Protein AF-A0AAU9K9P6-F1 (afdb_monomer)

Structure (mmCIF, N/CA/C/O backbone):
data_AF-A0AAU9K9P6-F1
#
_entry.id   AF-A0AAU9K9P6-F1
#
loop_
_atom_site.group_PDB
_atom_site.id
_atom_site.type_symbol
_atom_site.label_atom_id
_atom_site.label_alt_id
_atom_site.label_comp_id
_atom_site.label_asym_id
_atom_site.label_entity_id
_atom_site.label_seq_id
_atom_site.pdbx_PDB_ins_code
_atom_site.Cartn_x
_atom_site.Cartn_y
_atom_site.Cartn_z
_atom_site.occupancy
_atom_site.B_iso_or_equiv
_atom_site.auth_seq_id
_atom_site.auth_comp_id
_atom_site.auth_asym_id
_atom_site.auth_atom_id
_atom_site.pdbx_PDB_model_num
ATOM 1 N N . MET A 1 1 ? -58.061 56.851 39.504 1.00 37.66 1 MET A N 1
ATOM 2 C CA . MET A 1 1 ? -59.405 56.798 38.894 1.00 37.66 1 MET A CA 1
ATOM 3 C C . MET A 1 1 ? -59.546 55.425 38.266 1.00 37.66 1 MET A C 1
ATOM 5 O O . MET A 1 1 ? -58.925 55.173 37.246 1.00 37.66 1 MET A O 1
ATOM 9 N N . GLU A 1 2 ? -59.921 54.445 39.088 1.00 35.06 2 GLU A N 1
ATOM 10 C CA . GLU A 1 2 ? -61.315 53.988 39.314 1.00 35.06 2 GLU A CA 1
ATOM 11 C C . GLU A 1 2 ? -61.764 53.077 38.164 1.00 35.06 2 GLU A C 1
ATOM 13 O O . GLU A 1 2 ? -61.954 53.522 37.042 1.00 35.06 2 GLU A O 1
ATOM 18 N N . GLU A 1 3 ? -61.610 51.763 38.335 1.00 36.09 3 GLU A N 1
ATOM 19 C CA . GLU A 1 3 ? -62.568 50.818 38.953 1.00 36.09 3 GLU A CA 1
ATOM 20 C C . GLU A 1 3 ? -63.733 50.427 38.027 1.00 36.09 3 GLU A C 1
ATOM 22 O O . GLU A 1 3 ? -64.605 51.235 37.733 1.00 36.09 3 GLU A O 1
ATOM 27 N N . ARG A 1 4 ? -63.783 49.130 37.685 1.00 39.25 4 ARG A N 1
ATOM 28 C CA . ARG A 1 4 ? -64.966 48.236 37.690 1.00 39.25 4 ARG A CA 1
ATOM 29 C C . ARG A 1 4 ? -64.431 46.796 37.567 1.00 39.25 4 ARG A C 1
ATOM 31 O O . ARG A 1 4 ? -63.863 46.460 36.539 1.00 39.25 4 ARG A O 1
ATOM 38 N N . LYS A 1 5 ? -64.252 46.019 38.644 1.00 40.12 5 LYS A N 1
ATOM 39 C CA . LYS A 1 5 ? -65.187 45.290 39.540 1.00 40.12 5 LYS A CA 1
ATOM 40 C C . LYS A 1 5 ? -65.962 44.117 38.912 1.00 40.12 5 LYS A C 1
ATOM 42 O O . LYS A 1 5 ? -66.931 44.336 38.199 1.00 40.12 5 LYS A O 1
ATOM 47 N N . GLY A 1 6 ? -65.598 42.919 39.400 1.00 35.91 6 GLY A N 1
ATOM 48 C CA . GLY A 1 6 ? -66.475 41.793 39.784 1.00 35.91 6 GLY A CA 1
ATOM 49 C C . GLY A 1 6 ? -66.832 40.795 38.675 1.00 35.91 6 GLY A C 1
ATOM 50 O O . GLY A 1 6 ? -67.005 41.194 37.540 1.00 35.91 6 GLY A O 1
ATOM 51 N N . SER A 1 7 ? -67.036 39.493 38.906 1.00 33.91 7 SER A N 1
ATOM 52 C CA . SER A 1 7 ? -67.073 38.641 40.109 1.00 33.91 7 SER A CA 1
ATOM 53 C C . SER A 1 7 ? -67.396 37.198 39.650 1.00 33.91 7 SER A C 1
ATOM 55 O O . SER A 1 7 ? -68.110 37.044 38.664 1.00 33.91 7 SER A O 1
ATOM 57 N N . GLY A 1 8 ? -66.969 36.162 40.393 1.00 34.03 8 GLY A N 1
ATOM 58 C CA . GLY A 1 8 ? -67.614 34.829 40.393 1.00 34.03 8 GLY A CA 1
ATOM 59 C C . GLY A 1 8 ? -66.693 33.635 40.084 1.00 34.03 8 GLY A C 1
ATOM 60 O O . GLY A 1 8 ? -66.492 33.296 38.931 1.00 34.03 8 GLY A O 1
ATOM 61 N N . LYS A 1 9 ? -65.987 33.074 41.077 1.00 34.72 9 LYS A N 1
ATOM 62 C CA . LYS A 1 9 ? -66.318 31.856 41.866 1.00 34.72 9 LYS A CA 1
ATOM 63 C C . LYS A 1 9 ? -66.061 30.483 41.190 1.00 34.72 9 LYS A C 1
ATOM 65 O O . LYS A 1 9 ? -66.871 29.996 40.421 1.00 34.72 9 LYS A O 1
ATOM 70 N N . ALA A 1 10 ? -65.029 29.825 41.735 1.00 37.31 10 ALA A N 1
ATOM 71 C CA . ALA A 1 10 ? -64.995 28.454 42.275 1.00 37.31 10 ALA A CA 1
ATOM 72 C C . ALA A 1 10 ? -64.706 27.220 41.386 1.00 37.31 10 ALA A C 1
ATOM 74 O O . ALA A 1 10 ? -65.457 26.872 40.489 1.00 37.31 10 ALA A O 1
ATOM 75 N N . LYS A 1 11 ? -63.711 26.470 41.897 1.00 34.16 11 LYS A N 1
ATOM 76 C CA . LYS A 1 11 ? -63.533 25.005 41.940 1.00 34.16 11 LYS A CA 1
ATOM 77 C C . LYS A 1 11 ? -63.261 24.247 40.636 1.00 34.16 11 LYS A C 1
ATOM 79 O O . LYS A 1 11 ? -64.137 24.034 39.813 1.00 34.16 11 LYS A O 1
ATOM 84 N N . GLY A 1 12 ? -62.058 23.677 40.597 1.00 36.09 12 GLY A N 1
ATOM 85 C CA . GLY A 1 12 ? -61.664 22.588 39.715 1.00 36.09 12 GLY A CA 1
ATOM 86 C C . GLY A 1 12 ? -60.300 22.044 40.127 1.00 36.09 12 GLY A C 1
ATOM 87 O O . GLY A 1 12 ? -59.306 22.302 39.462 1.00 36.09 12 GLY A O 1
ATOM 88 N N . GLU A 1 13 ? -60.239 21.337 41.258 1.00 39.47 13 GLU A N 1
ATOM 89 C CA . GLU A 1 13 ? -59.203 20.323 41.460 1.00 39.47 13 GLU A CA 1
ATOM 90 C C . GLU A 1 13 ? -59.350 19.292 40.336 1.00 39.4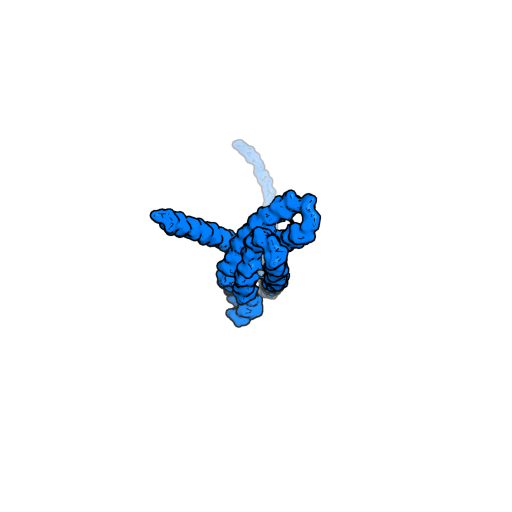7 13 GLU A C 1
ATOM 92 O O . GLU A 1 13 ? -60.383 18.631 40.247 1.00 39.47 13 GLU A O 1
ATOM 97 N N . SER A 1 14 ? -58.337 19.118 39.490 1.00 38.47 14 SER A N 1
ATOM 98 C CA . SER A 1 14 ? -58.164 17.841 38.802 1.00 38.47 14 SER A CA 1
ATOM 99 C C . SER A 1 14 ? -56.711 17.602 38.411 1.00 38.47 14 SER A C 1
ATOM 101 O O . SER A 1 14 ? -56.185 18.204 37.480 1.00 38.47 14 SER A O 1
ATOM 103 N N . ALA A 1 15 ? -56.135 16.643 39.130 1.00 38.78 15 ALA A N 1
ATOM 104 C CA . ALA A 1 15 ? -55.230 15.624 38.624 1.00 38.78 15 ALA A CA 1
ATOM 105 C C . ALA A 1 15 ? -53.878 16.091 38.062 1.00 38.78 15 ALA A C 1
ATOM 107 O O . ALA A 1 15 ? -53.654 16.181 36.857 1.00 38.78 15 ALA A O 1
ATOM 108 N N . PHE A 1 16 ? -52.909 16.151 38.979 1.00 39.81 16 PHE A N 1
ATOM 109 C CA . PHE A 1 16 ? -51.594 15.545 38.762 1.00 39.81 16 PHE A CA 1
ATOM 110 C C . PHE A 1 16 ? -51.780 14.077 38.322 1.00 39.81 16 PHE A C 1
ATOM 112 O O . PHE A 1 16 ? -51.722 13.145 39.118 1.00 39.81 16 PHE A O 1
ATOM 119 N N . GLY A 1 17 ? -52.048 13.868 37.036 1.00 33.91 17 GLY A N 1
ATOM 120 C CA . GLY A 1 17 ? -51.989 12.571 36.370 1.00 33.91 17 GLY A CA 1
ATOM 121 C C . GLY A 1 17 ? -50.570 12.297 35.895 1.00 33.91 17 GLY A C 1
ATOM 122 O O . GLY A 1 17 ? -50.346 12.080 34.709 1.00 33.91 17 GLY A O 1
ATOM 123 N N . GLY A 1 18 ? -49.598 12.360 36.808 1.00 35.38 18 GLY A N 1
ATOM 124 C CA . GLY A 1 18 ? -48.273 11.813 36.558 1.00 35.38 18 GLY A CA 1
ATOM 125 C C . GLY A 1 18 ? -48.412 10.301 36.485 1.00 35.38 18 GLY A C 1
ATOM 126 O O . GLY A 1 18 ? -48.310 9.627 37.506 1.00 35.38 18 GLY A O 1
ATOM 127 N N . ALA A 1 19 ? -48.710 9.773 35.297 1.00 42.72 19 ALA A N 1
ATOM 128 C CA . ALA A 1 19 ? -48.615 8.348 35.037 1.00 42.72 19 ALA A CA 1
ATOM 129 C C . ALA A 1 19 ? -47.153 7.955 35.270 1.00 42.72 19 ALA A C 1
ATOM 131 O O . ALA A 1 19 ? -46.298 8.164 34.410 1.00 42.72 19 ALA A O 1
ATOM 132 N N . GLN A 1 20 ? -46.851 7.453 36.471 1.00 43.00 20 GLN A N 1
ATOM 133 C CA . GLN A 1 20 ? -45.576 6.810 36.729 1.00 43.00 20 GLN A CA 1
ATOM 134 C C . GLN A 1 20 ? -45.460 5.674 35.713 1.00 43.00 20 GLN A C 1
ATOM 136 O O . GLN A 1 20 ? -46.349 4.815 35.673 1.00 43.00 20 GLN A O 1
ATOM 141 N N . PRO A 1 21 ? -44.433 5.681 34.848 1.00 47.53 21 PRO A N 1
ATOM 142 C CA . PRO A 1 21 ? -44.263 4.605 33.894 1.00 47.53 21 PRO A CA 1
ATOM 143 C C . PRO A 1 21 ? -44.171 3.304 34.689 1.00 47.53 21 PRO A C 1
ATOM 145 O O . PRO A 1 21 ? -43.388 3.192 35.636 1.00 47.53 21 PRO A O 1
ATOM 148 N N . SER A 1 22 ? -45.044 2.351 34.360 1.00 47.44 22 SER A N 1
ATOM 149 C CA . SER A 1 22 ? -45.083 1.079 35.068 1.00 47.44 22 SER A CA 1
ATOM 150 C C . SER A 1 22 ? -43.707 0.421 34.982 1.00 47.44 22 SER A C 1
ATOM 152 O O . SER A 1 22 ? -43.006 0.545 33.973 1.00 47.44 22 SER A O 1
ATOM 154 N N . LEU A 1 23 ? -43.310 -0.299 36.034 1.00 48.66 23 LEU A N 1
ATOM 155 C CA . LEU A 1 23 ? -42.040 -1.031 36.059 1.00 48.66 23 LEU A CA 1
ATOM 156 C C . LEU A 1 23 ? -41.903 -1.936 34.817 1.00 48.66 23 LEU A C 1
ATOM 158 O O . LEU A 1 23 ? -40.830 -2.053 34.243 1.00 48.66 23 LEU A O 1
ATOM 162 N N . SER A 1 24 ? -43.026 -2.492 34.350 1.00 45.44 24 SER A N 1
ATOM 163 C CA . SER A 1 24 ? -43.145 -3.246 33.099 1.00 45.44 24 SER A CA 1
ATOM 164 C C . SER A 1 24 ? -42.816 -2.407 31.854 1.00 45.44 24 SER A C 1
ATOM 166 O O . SER A 1 24 ? -42.041 -2.871 31.023 1.00 45.44 24 SER A O 1
ATOM 168 N N . GLY A 1 25 ? -43.319 -1.174 31.733 1.00 44.66 25 GLY A N 1
ATOM 169 C CA . GLY A 1 25 ? -43.009 -0.273 30.615 1.00 44.66 25 GLY A CA 1
ATOM 170 C C . GLY A 1 25 ? -41.557 0.217 30.610 1.00 44.66 25 GLY A C 1
ATOM 171 O O . GLY A 1 25 ? -40.929 0.262 29.554 1.00 44.66 25 GLY A O 1
ATOM 172 N N . LEU A 1 26 ? -40.981 0.498 31.785 1.00 48.22 26 LEU A N 1
ATOM 173 C CA . LEU A 1 26 ? -39.557 0.838 31.933 1.00 48.22 26 LEU A CA 1
ATOM 174 C C . LEU A 1 26 ? -38.640 -0.344 31.592 1.00 48.22 26 LEU A C 1
ATOM 176 O O . LEU A 1 26 ? -37.621 -0.166 30.923 1.00 48.22 26 LEU A O 1
ATOM 180 N N . VAL A 1 27 ? -39.013 -1.557 32.006 1.00 49.06 27 VAL A N 1
ATOM 181 C CA . VAL A 1 27 ? -38.281 -2.787 31.680 1.00 49.06 27 VAL A CA 1
ATOM 182 C C . VAL A 1 27 ? -38.379 -3.090 30.183 1.00 49.06 27 VAL A C 1
ATOM 184 O O . VAL A 1 27 ? -37.367 -3.394 29.560 1.00 49.06 27 VAL A O 1
ATOM 187 N N . GLN A 1 28 ? -39.548 -2.925 29.563 1.00 41.00 28 GLN A N 1
ATOM 188 C CA . GLN A 1 28 ? -39.750 -3.204 28.138 1.00 41.00 28 GLN A CA 1
ATOM 189 C C . GLN A 1 28 ? -39.099 -2.145 27.226 1.00 41.00 28 GLN A C 1
ATOM 191 O O . GLN A 1 28 ? -38.495 -2.507 26.214 1.00 41.00 28 GLN A O 1
ATOM 196 N N . MET A 1 29 ? -39.107 -0.860 27.613 1.00 46.25 29 MET A N 1
ATOM 197 C CA . MET A 1 29 ? -38.316 0.187 26.942 1.00 46.25 29 MET A CA 1
ATOM 198 C C . MET A 1 29 ? -36.809 -0.028 27.136 1.00 46.25 29 MET A C 1
ATOM 200 O O . MET A 1 29 ? -36.049 0.114 26.179 1.00 46.25 29 MET A O 1
ATOM 204 N N . GLY A 1 30 ? -36.372 -0.429 28.334 1.00 45.94 30 GLY A N 1
ATOM 205 C CA . GLY A 1 30 ? -34.971 -0.736 28.627 1.00 45.94 30 GLY A CA 1
ATOM 206 C C . GLY A 1 30 ? -34.445 -1.953 27.860 1.00 45.94 30 GLY A C 1
ATOM 207 O O . GLY A 1 30 ? -33.322 -1.920 27.368 1.00 45.94 30 GLY A O 1
ATOM 208 N N . ILE A 1 31 ? -35.251 -3.007 27.702 1.00 48.09 31 ILE A N 1
ATOM 209 C CA . ILE A 1 31 ? -34.908 -4.201 26.908 1.00 48.09 31 ILE A CA 1
ATOM 210 C C . ILE A 1 31 ? -34.924 -3.878 25.405 1.00 48.09 31 ILE A C 1
ATOM 212 O O . ILE A 1 31 ? -34.011 -4.276 24.680 1.00 48.09 31 ILE A O 1
ATOM 216 N N . GLY A 1 32 ? -35.908 -3.103 24.932 1.00 45.12 32 GLY A N 1
ATOM 217 C CA . GLY A 1 32 ? -36.005 -2.683 23.531 1.00 45.12 32 GLY A CA 1
ATOM 218 C C . GLY A 1 32 ? -34.843 -1.790 23.086 1.00 45.12 32 GLY A C 1
ATOM 219 O O . GLY A 1 32 ? -34.279 -2.016 22.015 1.00 45.12 32 GLY A O 1
ATOM 220 N N . HIS A 1 33 ? -34.439 -0.827 23.922 1.00 51.03 33 HIS A N 1
ATOM 221 C CA . HIS A 1 33 ? -33.290 0.047 23.659 1.00 51.03 33 HIS A CA 1
ATOM 222 C C . HIS A 1 33 ? -31.973 -0.738 23.644 1.00 51.03 33 HIS A C 1
ATOM 224 O O . HIS A 1 33 ? -31.200 -0.626 22.695 1.00 51.03 33 HIS A O 1
ATOM 230 N N . LYS A 1 34 ? -31.775 -1.621 24.631 1.00 50.88 34 LYS A N 1
ATOM 231 C CA . LYS A 1 34 ? -30.599 -2.496 24.713 1.00 50.88 34 LYS A CA 1
ATOM 232 C C . LYS A 1 34 ? -30.487 -3.428 23.502 1.00 50.88 34 LYS A C 1
ATOM 234 O O . LYS A 1 34 ? -29.426 -3.504 22.899 1.00 50.88 34 LYS A O 1
ATOM 239 N N . SER A 1 35 ? -31.582 -4.064 23.066 1.00 55.94 35 SER A N 1
ATOM 240 C CA . SER A 1 35 ? -31.558 -4.939 21.876 1.00 55.94 35 SER A CA 1
ATOM 241 C C . SER A 1 35 ? -31.167 -4.199 20.588 1.00 55.94 35 SER A C 1
ATOM 243 O O . SER A 1 35 ? -30.441 -4.743 19.757 1.00 55.94 35 SER A O 1
ATOM 245 N N . LYS A 1 36 ? -31.588 -2.933 20.440 1.00 58.72 36 LYS A N 1
ATOM 246 C CA . LYS A 1 36 ? -31.224 -2.082 19.298 1.00 58.72 36 LYS A CA 1
ATOM 247 C C . LYS A 1 36 ? -29.759 -1.654 19.337 1.00 58.72 36 LYS A C 1
ATOM 249 O O . LYS A 1 36 ? -29.126 -1.593 18.284 1.00 58.72 36 LYS A O 1
ATOM 254 N N . GLU A 1 37 ? -29.220 -1.375 20.521 1.00 58.69 37 GLU A N 1
ATOM 255 C CA . GLU A 1 37 ? -27.795 -1.075 20.707 1.00 58.69 37 GLU A CA 1
ATOM 256 C C . GLU A 1 37 ? -26.919 -2.294 20.389 1.00 58.69 37 GLU A C 1
ATOM 258 O O . GLU A 1 37 ? -25.960 -2.162 19.629 1.00 58.69 37 GLU A O 1
ATOM 263 N N . TYR A 1 38 ? -27.297 -3.490 20.854 1.00 61.72 38 TYR A N 1
ATOM 264 C CA . TYR A 1 38 ? -26.575 -4.732 20.543 1.00 61.72 38 TYR A CA 1
ATOM 265 C C . TYR A 1 38 ? -26.629 -5.089 19.051 1.00 61.72 38 TYR A C 1
ATOM 267 O O . TYR A 1 38 ? -25.617 -5.481 18.470 1.00 61.72 38 TYR A O 1
ATOM 275 N N . GLY A 1 39 ? -27.784 -4.899 18.406 1.00 60.44 39 GLY A N 1
ATOM 276 C CA . GLY A 1 39 ? -27.931 -5.104 16.963 1.00 60.44 39 GLY A CA 1
ATOM 277 C C . GLY A 1 39 ? -27.094 -4.126 16.133 1.00 60.44 39 GLY A C 1
ATOM 278 O O . GLY A 1 39 ? -26.439 -4.538 15.177 1.00 60.44 39 GLY A O 1
ATOM 279 N N . ARG A 1 40 ? -27.055 -2.838 16.514 1.00 63.69 40 ARG A N 1
ATOM 280 C CA . ARG A 1 40 ? -26.167 -1.848 15.871 1.00 63.69 40 ARG A CA 1
ATOM 281 C C . ARG A 1 40 ? -24.700 -2.215 16.044 1.00 63.69 40 ARG A C 1
ATOM 283 O O . ARG A 1 40 ? -23.943 -2.098 15.087 1.00 63.69 40 ARG A O 1
ATOM 290 N N . TRP A 1 41 ? -24.314 -2.670 17.231 1.00 64.31 41 TRP A N 1
ATOM 291 C CA . TRP A 1 41 ? -22.942 -3.073 17.510 1.00 64.31 41 TRP A CA 1
ATOM 292 C C . TRP A 1 41 ? -22.501 -4.257 16.640 1.00 64.31 41 TRP A C 1
ATOM 294 O O . TRP A 1 41 ? -21.510 -4.139 15.921 1.00 64.31 41 TRP A O 1
ATOM 304 N N . GLY A 1 42 ? -23.268 -5.353 16.622 1.00 64.25 42 GLY A N 1
ATOM 305 C CA . GLY A 1 42 ? -22.944 -6.517 15.790 1.00 64.25 42 GLY A CA 1
ATOM 306 C C . GLY A 1 42 ? -22.845 -6.157 14.304 1.00 64.25 42 GLY A C 1
ATOM 307 O O . GLY A 1 42 ? -21.939 -6.612 13.608 1.00 64.25 42 GLY A O 1
ATOM 308 N N . LEU A 1 43 ? -23.715 -5.255 13.835 1.00 67.62 43 LEU A N 1
ATOM 309 C CA . LEU A 1 43 ? -23.675 -4.731 12.471 1.00 67.62 43 LEU A CA 1
ATOM 310 C C . LEU A 1 43 ? -22.395 -3.926 12.186 1.00 67.62 43 LEU A C 1
ATOM 312 O O . LEU A 1 43 ? -21.806 -4.084 11.120 1.00 67.62 43 LEU A O 1
ATOM 316 N N . TYR A 1 44 ? -21.966 -3.049 13.098 1.00 67.38 44 TYR A N 1
ATOM 317 C CA . TYR A 1 44 ? -20.756 -2.243 12.901 1.00 67.38 44 TYR A CA 1
ATOM 318 C C . TYR A 1 44 ? -19.480 -3.079 12.970 1.00 67.38 44 TYR A C 1
ATOM 320 O O . TYR A 1 44 ? -18.584 -2.862 12.156 1.00 67.38 44 TYR A O 1
ATOM 328 N N . SER A 1 45 ? -19.425 -4.067 13.863 1.00 65.75 45 SER A N 1
ATOM 329 C CA . SER A 1 45 ? -18.313 -5.017 13.945 1.00 65.75 45 SER A CA 1
ATOM 330 C C . SER A 1 45 ? -18.192 -5.845 12.663 1.00 65.75 45 SER A C 1
ATOM 332 O O . SER A 1 45 ? -17.113 -5.907 12.079 1.00 65.75 45 SER A O 1
ATOM 334 N N . ALA A 1 46 ? -19.308 -6.385 12.158 1.00 68.44 46 ALA A N 1
ATOM 335 C CA . ALA A 1 46 ? -19.322 -7.122 10.893 1.00 68.44 46 ALA A CA 1
ATOM 336 C C . ALA A 1 46 ? -18.924 -6.233 9.700 1.00 68.44 46 ALA A C 1
ATOM 338 O O . ALA A 1 46 ? -18.164 -6.654 8.834 1.00 68.44 46 ALA A O 1
ATOM 339 N N . LYS A 1 47 ? -19.385 -4.975 9.661 1.00 69.88 47 LYS A N 1
ATOM 340 C CA . LYS A 1 47 ? -18.968 -4.015 8.624 1.00 69.88 47 LYS A CA 1
ATOM 341 C C . LYS A 1 47 ? -17.471 -3.713 8.679 1.00 69.88 47 LYS A C 1
ATOM 343 O O . LYS A 1 47 ? -16.830 -3.678 7.634 1.00 69.88 47 LYS A O 1
ATOM 348 N N . ALA A 1 48 ? -16.918 -3.500 9.872 1.00 70.44 48 ALA A N 1
ATOM 349 C CA . ALA A 1 48 ? -15.491 -3.249 10.046 1.00 70.44 48 ALA A CA 1
ATOM 350 C C . ALA A 1 48 ? -14.646 -4.442 9.587 1.00 70.44 48 ALA A C 1
ATOM 352 O O . ALA A 1 48 ? -13.656 -4.262 8.881 1.00 70.44 48 ALA A O 1
ATOM 353 N N . GLU A 1 49 ? -15.075 -5.655 9.929 1.00 72.19 49 GLU A N 1
ATOM 354 C CA . GLU A 1 49 ? -14.454 -6.894 9.468 1.00 72.19 49 GLU A CA 1
ATOM 355 C C . GLU A 1 49 ? -14.461 -7.021 7.943 1.00 72.19 49 GLU A C 1
ATOM 357 O O . GLU A 1 49 ? -13.415 -7.294 7.357 1.00 72.19 49 GLU A O 1
ATOM 362 N N . ILE A 1 50 ? -15.607 -6.776 7.299 1.00 77.62 50 ILE A N 1
ATOM 363 C CA . ILE A 1 50 ? -15.727 -6.829 5.836 1.00 77.62 50 ILE A CA 1
ATOM 364 C C . ILE A 1 50 ? -14.764 -5.832 5.188 1.00 77.62 50 ILE A C 1
ATOM 366 O O . ILE A 1 50 ? -13.999 -6.215 4.310 1.00 77.62 50 ILE A O 1
ATOM 370 N N . VAL A 1 51 ? -14.723 -4.588 5.670 1.00 78.25 51 VAL A N 1
ATOM 371 C CA . VAL A 1 51 ? -13.825 -3.551 5.135 1.00 78.25 51 VAL A CA 1
ATOM 372 C C . VAL A 1 51 ? -12.346 -3.923 5.305 1.00 78.25 51 VAL A C 1
ATOM 374 O O . VAL A 1 51 ? -11.542 -3.736 4.390 1.00 78.25 51 VAL A O 1
ATOM 377 N N . LEU A 1 52 ? -11.964 -4.459 6.468 1.00 78.88 52 LEU A N 1
ATOM 378 C CA . LEU A 1 52 ? -10.593 -4.912 6.725 1.00 78.88 52 LEU A CA 1
ATOM 379 C C . LEU A 1 52 ? -10.218 -6.116 5.857 1.00 78.88 52 LEU A C 1
ATOM 381 O O . LEU A 1 52 ? -9.085 -6.213 5.376 1.00 78.88 52 LEU A O 1
ATOM 385 N N . TYR A 1 53 ? -11.165 -7.027 5.643 1.00 81.19 53 TYR A N 1
ATOM 386 C CA . TYR A 1 53 ? -10.992 -8.170 4.761 1.00 81.19 53 TYR A CA 1
ATOM 387 C C . TYR A 1 53 ? -10.835 -7.732 3.301 1.00 81.19 53 TYR A C 1
ATOM 389 O O . TYR A 1 53 ? -9.918 -8.204 2.630 1.00 81.19 53 TYR A O 1
ATOM 397 N N . GLU A 1 54 ? -11.656 -6.792 2.830 1.00 83.62 54 GLU A N 1
ATOM 398 C CA . GLU A 1 54 ? -11.552 -6.196 1.494 1.00 83.62 54 GLU A CA 1
ATOM 399 C C . GLU A 1 54 ? -10.184 -5.546 1.275 1.00 83.62 54 GLU A C 1
ATOM 401 O O . GLU A 1 54 ? -9.530 -5.837 0.273 1.00 83.62 54 GLU A O 1
ATOM 406 N N . LEU A 1 55 ? -9.705 -4.742 2.234 1.00 86.00 55 LEU A N 1
ATOM 407 C CA . LEU A 1 55 ? -8.367 -4.151 2.160 1.00 86.00 55 LEU A CA 1
ATOM 408 C C . LEU A 1 55 ? -7.284 -5.233 2.08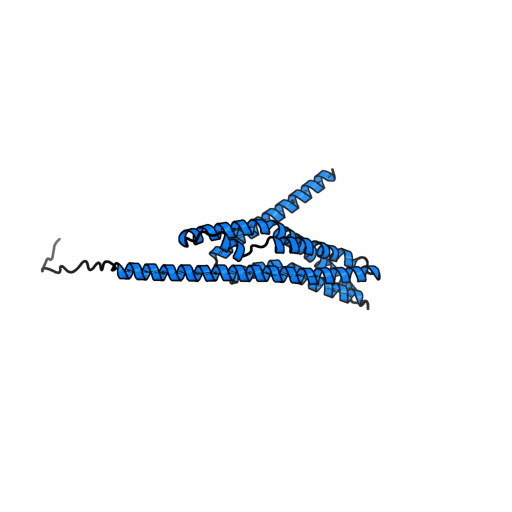2 1.00 86.00 55 LEU A C 1
ATOM 410 O O . LEU A 1 55 ? -6.400 -5.164 1.229 1.00 86.00 55 LEU A O 1
ATOM 414 N N . ARG A 1 56 ? -7.352 -6.251 2.950 1.00 87.94 56 ARG A N 1
ATOM 415 C CA . ARG A 1 56 ? -6.373 -7.347 2.964 1.00 87.94 56 ARG A CA 1
ATOM 416 C C . ARG A 1 56 ? -6.342 -8.093 1.629 1.00 87.94 56 ARG A C 1
ATOM 418 O O . ARG A 1 56 ? -5.256 -8.367 1.121 1.00 87.94 56 ARG A O 1
ATOM 425 N N . GLN A 1 57 ? -7.506 -8.430 1.075 1.00 89.44 57 GLN A N 1
ATOM 426 C CA . GLN A 1 57 ? -7.609 -9.128 -0.208 1.00 89.44 57 GLN A CA 1
ATOM 427 C C . GLN A 1 57 ? -7.103 -8.261 -1.361 1.00 89.44 57 GLN A C 1
ATOM 429 O O . GLN A 1 57 ? -6.353 -8.751 -2.203 1.00 89.44 57 GLN A O 1
ATOM 434 N N . ALA A 1 58 ? -7.457 -6.975 -1.378 1.00 90.62 58 ALA A N 1
ATOM 435 C CA . ALA A 1 58 ? -6.985 -6.049 -2.397 1.00 90.62 58 ALA A CA 1
ATOM 436 C C . ALA A 1 58 ? -5.456 -5.919 -2.372 1.00 90.62 58 ALA A C 1
ATOM 438 O O . ALA A 1 58 ? -4.821 -6.139 -3.401 1.00 90.62 58 ALA A O 1
ATOM 439 N N . LEU A 1 59 ? -4.858 -5.676 -1.199 1.00 91.31 59 LEU A N 1
ATOM 440 C CA . LEU A 1 59 ? -3.401 -5.590 -1.048 1.00 91.31 59 LEU A CA 1
ATOM 441 C C . LEU A 1 59 ? -2.701 -6.896 -1.450 1.00 91.31 59 LEU A C 1
ATOM 443 O O . LEU A 1 59 ? -1.634 -6.860 -2.065 1.00 91.31 59 LEU A O 1
ATOM 447 N N . TYR A 1 60 ? -3.293 -8.052 -1.132 1.00 92.94 60 TYR A N 1
ATOM 448 C CA . TYR A 1 60 ? -2.754 -9.360 -1.512 1.00 92.94 60 TYR A CA 1
ATOM 449 C C . TYR A 1 60 ? -2.719 -9.542 -3.034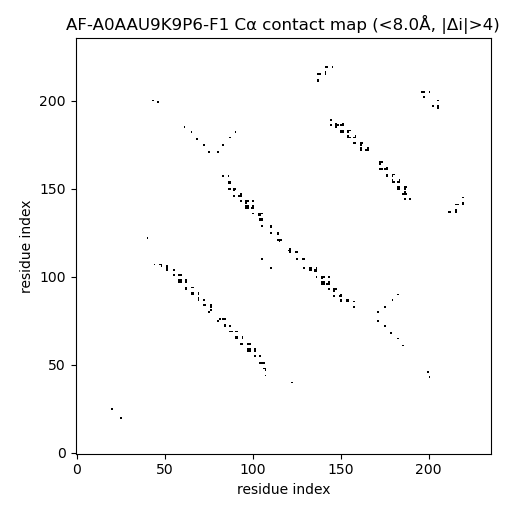 1.00 92.94 60 TYR A C 1
ATOM 451 O O . TYR A 1 60 ? -1.666 -9.848 -3.597 1.00 92.94 60 TYR A O 1
ATOM 459 N N . TRP A 1 61 ? -3.845 -9.312 -3.713 1.00 93.62 61 TRP A N 1
ATOM 460 C CA . TRP A 1 61 ? -3.919 -9.459 -5.167 1.00 93.62 61 TRP A CA 1
ATOM 461 C C . TRP A 1 61 ? -3.081 -8.413 -5.900 1.00 93.62 61 TRP A C 1
ATOM 463 O O . TRP A 1 61 ? -2.392 -8.760 -6.858 1.00 93.62 61 TRP A O 1
ATOM 473 N N . GLN A 1 62 ? -3.068 -7.167 -5.419 1.00 92.25 62 GLN A N 1
ATOM 474 C CA . GLN A 1 62 ? -2.185 -6.123 -5.942 1.00 92.25 62 GLN A CA 1
ATOM 475 C C . GLN A 1 62 ? -0.721 -6.539 -5.847 1.00 92.25 62 GLN A C 1
ATOM 477 O O . GLN A 1 62 ? -0.014 -6.447 -6.841 1.00 92.25 62 GLN A O 1
ATOM 482 N N . THR A 1 63 ? -0.295 -7.08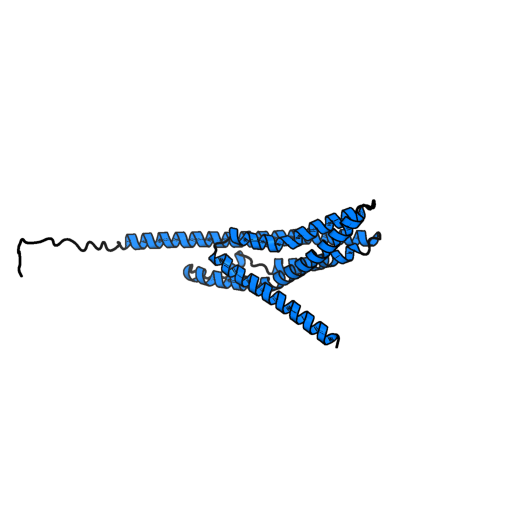6 -4.705 1.00 92.31 63 THR A N 1
ATOM 483 C CA . THR A 1 63 ? 1.079 -7.573 -4.510 1.00 92.31 63 THR A CA 1
ATOM 484 C C . THR A 1 63 ? 1.464 -8.638 -5.538 1.00 92.31 63 THR A C 1
ATOM 486 O O . THR A 1 63 ? 2.554 -8.584 -6.101 1.00 92.31 63 THR A O 1
ATOM 489 N N . ILE A 1 64 ? 0.577 -9.598 -5.816 1.00 93.50 64 ILE A N 1
ATOM 490 C CA . ILE A 1 64 ? 0.838 -10.647 -6.815 1.00 93.50 64 ILE A CA 1
ATOM 491 C C . ILE A 1 64 ? 0.992 -10.043 -8.210 1.00 93.50 64 ILE A C 1
ATOM 493 O O . ILE A 1 64 ? 1.955 -10.356 -8.913 1.00 93.50 64 ILE A O 1
ATOM 497 N N . VAL A 1 65 ? 0.052 -9.182 -8.609 1.00 92.88 65 VAL A N 1
ATOM 498 C CA . VAL A 1 65 ? 0.077 -8.547 -9.933 1.00 92.88 65 VAL A CA 1
ATOM 499 C C . VAL A 1 65 ? 1.308 -7.658 -10.079 1.00 92.88 65 VAL A C 1
ATOM 501 O O . VAL A 1 65 ? 1.978 -7.708 -11.103 1.00 92.88 65 VAL A O 1
ATOM 504 N N . GLU A 1 66 ? 1.639 -6.888 -9.049 1.00 91.25 66 GLU A N 1
ATOM 505 C CA . GLU A 1 66 ? 2.784 -5.986 -9.020 1.00 91.25 66 GLU A CA 1
ATOM 506 C C . GLU A 1 66 ? 4.118 -6.732 -9.114 1.00 91.25 66 GLU A C 1
ATOM 508 O O . GLU A 1 66 ? 4.966 -6.354 -9.921 1.00 91.25 66 GLU A O 1
ATOM 513 N N . LEU A 1 67 ? 4.297 -7.825 -8.366 1.00 91.69 67 LEU A N 1
ATOM 514 C CA . LEU A 1 67 ? 5.498 -8.660 -8.469 1.00 91.69 67 LEU A CA 1
ATOM 515 C C . LEU A 1 67 ? 5.630 -9.284 -9.862 1.00 91.69 67 LEU A C 1
ATOM 517 O O . LEU A 1 67 ? 6.722 -9.292 -10.433 1.00 91.69 67 LEU A O 1
ATOM 521 N N . PHE A 1 68 ? 4.525 -9.780 -10.423 1.00 93.00 68 PHE A N 1
ATOM 522 C CA . PHE A 1 68 ? 4.513 -10.345 -11.770 1.00 93.00 68 PHE A CA 1
ATOM 523 C C . PHE A 1 68 ? 4.845 -9.289 -12.832 1.00 93.00 68 PHE A C 1
ATOM 525 O O . PHE A 1 68 ? 5.699 -9.521 -13.686 1.00 93.00 68 PHE A O 1
ATOM 532 N N . LEU A 1 69 ? 4.229 -8.109 -12.757 1.00 91.19 69 LEU A N 1
ATOM 533 C CA . LEU A 1 69 ? 4.467 -7.014 -13.694 1.00 91.19 69 LEU A CA 1
ATOM 534 C C . LEU A 1 69 ? 5.894 -6.462 -13.563 1.00 91.19 69 LEU A C 1
ATOM 536 O O . LEU A 1 69 ? 6.549 -6.228 -14.574 1.00 91.19 69 LEU A O 1
ATOM 540 N N . THR A 1 70 ? 6.420 -6.350 -12.340 1.00 89.62 70 THR A N 1
ATOM 541 C CA . THR A 1 70 ? 7.811 -5.941 -12.085 1.00 89.62 70 THR A CA 1
ATOM 542 C C . THR A 1 70 ? 8.786 -6.949 -12.684 1.00 89.62 70 THR A C 1
ATOM 544 O O . THR A 1 70 ? 9.772 -6.558 -13.309 1.00 89.62 70 THR A O 1
ATOM 547 N N . PHE A 1 71 ? 8.494 -8.248 -12.558 1.00 89.88 71 PHE A N 1
ATOM 548 C CA . PHE A 1 71 ? 9.277 -9.303 -13.195 1.00 89.88 71 PHE A CA 1
ATOM 549 C C . PHE A 1 71 ? 9.247 -9.196 -14.727 1.00 89.88 71 PHE A C 1
ATOM 551 O O . PHE A 1 71 ? 10.298 -9.292 -15.359 1.00 89.88 71 PHE A O 1
ATOM 558 N N . LEU A 1 72 ? 8.089 -8.924 -15.336 1.00 88.50 72 LEU A N 1
ATOM 559 C CA . LEU A 1 72 ? 8.002 -8.686 -16.782 1.00 88.50 72 LEU A CA 1
ATOM 560 C C . LEU A 1 72 ? 8.796 -7.444 -17.214 1.00 88.50 72 LEU A C 1
ATOM 562 O O . LEU A 1 72 ? 9.557 -7.517 -18.178 1.00 88.50 72 LEU A O 1
ATOM 566 N N . CYS A 1 73 ? 8.691 -6.331 -16.480 1.00 85.69 73 CYS A N 1
ATOM 567 C CA . CYS A 1 73 ? 9.500 -5.135 -16.729 1.00 85.69 73 CYS A CA 1
ATOM 568 C C . CYS A 1 73 ? 11.004 -5.438 -16.621 1.00 85.69 73 CYS A C 1
ATOM 570 O O . CYS A 1 73 ? 11.791 -4.932 -17.421 1.00 85.69 73 CYS A O 1
ATOM 572 N N . PHE A 1 74 ? 11.407 -6.294 -15.677 1.00 85.56 74 PHE A N 1
ATOM 573 C CA . PHE A 1 74 ? 12.792 -6.746 -15.546 1.00 85.56 74 PHE A CA 1
ATOM 574 C C . PHE A 1 74 ? 13.239 -7.615 -16.729 1.00 85.56 74 PHE A C 1
ATOM 576 O O . PHE A 1 74 ? 14.356 -7.461 -17.209 1.00 85.56 74 PHE A O 1
ATOM 583 N N . LEU A 1 75 ? 12.390 -8.496 -17.262 1.00 85.00 75 LEU A N 1
ATOM 584 C CA . LEU A 1 75 ? 12.731 -9.241 -18.481 1.00 85.00 75 LEU A CA 1
ATOM 585 C C . LEU A 1 75 ? 12.904 -8.305 -19.689 1.00 85.00 75 LEU A C 1
ATOM 587 O O . LEU A 1 75 ? 13.840 -8.480 -20.466 1.00 85.00 75 LEU A O 1
ATOM 591 N N . MET A 1 76 ? 12.061 -7.275 -19.806 1.00 80.00 76 MET A N 1
ATOM 592 C CA . MET A 1 76 ? 12.148 -6.260 -20.867 1.00 80.00 76 MET A CA 1
ATOM 593 C C . MET A 1 76 ? 13.382 -5.348 -20.740 1.00 80.00 76 MET A C 1
ATOM 595 O O . MET A 1 76 ? 13.879 -4.824 -21.742 1.00 80.00 76 MET A O 1
ATOM 599 N N . LEU A 1 77 ? 13.926 -5.182 -19.529 1.00 77.81 77 LEU A N 1
ATOM 600 C CA . LEU A 1 77 ? 15.228 -4.540 -19.309 1.00 77.81 77 LEU A CA 1
ATOM 601 C C . LEU A 1 77 ? 16.342 -5.312 -20.034 1.00 77.81 77 LEU A C 1
ATOM 603 O O . LEU A 1 77 ? 17.176 -4.709 -20.711 1.00 77.81 77 LEU A O 1
ATOM 607 N N . LEU A 1 78 ? 16.340 -6.646 -19.926 1.00 77.06 78 LEU A N 1
ATOM 608 C CA . LEU A 1 78 ? 17.368 -7.515 -20.515 1.00 77.06 78 LEU A CA 1
ATOM 609 C C . LEU A 1 78 ? 17.358 -7.497 -22.052 1.00 77.06 78 LEU A C 1
ATOM 611 O O . LEU A 1 78 ? 18.350 -7.876 -22.670 1.00 77.06 78 LEU A O 1
ATOM 615 N N . THR A 1 79 ? 16.271 -7.027 -22.670 1.00 73.81 79 THR A N 1
ATOM 616 C CA . THR A 1 79 ? 16.136 -6.903 -24.128 1.00 73.81 79 THR A CA 1
ATOM 617 C C . THR A 1 79 ? 16.536 -5.525 -24.674 1.00 73.81 79 THR A C 1
ATOM 619 O O . THR A 1 79 ? 16.366 -5.288 -25.866 1.00 73.81 79 THR A O 1
ATOM 622 N N . GLY A 1 80 ? 17.076 -4.620 -23.843 1.00 64.44 80 GLY A N 1
ATOM 623 C CA . GLY A 1 80 ? 17.690 -3.355 -24.288 1.00 64.44 80 GLY A CA 1
ATOM 624 C C . GLY A 1 80 ? 16.980 -2.061 -23.865 1.00 64.44 80 GLY A C 1
ATOM 625 O O . GLY A 1 80 ? 17.506 -0.980 -24.123 1.00 64.44 80 GLY A O 1
ATOM 626 N N . ASN A 1 81 ? 15.845 -2.130 -23.160 1.00 63.56 81 ASN A N 1
ATOM 627 C CA . ASN A 1 81 ? 15.060 -0.953 -22.745 1.00 63.56 81 ASN A CA 1
ATOM 628 C C . ASN A 1 81 ? 15.418 -0.473 -21.326 1.00 63.56 81 ASN A C 1
ATOM 630 O O . ASN A 1 81 ? 14.591 -0.415 -20.417 1.00 63.56 81 ASN A O 1
ATOM 634 N N . GLY A 1 82 ? 16.700 -0.140 -21.144 1.00 60.03 82 GLY A N 1
ATOM 635 C CA . GLY A 1 82 ? 17.353 0.081 -19.847 1.00 60.03 82 GLY A CA 1
ATOM 636 C C . GLY A 1 82 ? 16.710 1.114 -18.908 1.00 60.03 82 GLY A C 1
ATOM 637 O O . GLY A 1 82 ? 16.695 0.943 -17.691 1.00 60.03 82 GLY A O 1
ATOM 638 N N . PHE A 1 83 ? 16.215 2.216 -19.471 1.00 66.25 83 PHE A N 1
ATOM 639 C CA . PHE A 1 83 ? 15.884 3.420 -18.702 1.00 66.25 83 PHE A CA 1
ATOM 640 C C . PHE A 1 83 ? 14.474 3.391 -18.088 1.00 66.25 83 PHE A C 1
ATOM 642 O O . PHE A 1 83 ? 14.287 3.885 -16.981 1.00 66.25 83 PHE A O 1
ATOM 649 N N . GLN A 1 84 ? 13.499 2.765 -18.758 1.00 67.12 84 GLN A N 1
ATOM 650 C CA . GLN A 1 84 ? 12.098 2.710 -18.306 1.00 67.12 84 GLN A CA 1
ATOM 651 C C . GLN A 1 84 ? 11.921 1.832 -17.058 1.00 67.12 84 GLN A C 1
ATOM 653 O O . GLN A 1 84 ? 11.139 2.148 -16.167 1.00 67.12 84 GLN A O 1
ATOM 658 N N . PHE A 1 85 ? 12.720 0.769 -16.928 1.00 67.06 85 PHE A N 1
ATOM 659 C CA . PHE A 1 85 ? 12.692 -0.108 -15.756 1.00 67.06 85 PHE A CA 1
ATOM 660 C C . PHE A 1 85 ? 13.042 0.612 -14.442 1.00 67.06 85 PHE A C 1
ATOM 662 O O . PHE A 1 85 ? 12.486 0.279 -13.397 1.00 67.06 85 PHE A O 1
ATOM 669 N N . ILE A 1 86 ? 13.940 1.606 -14.480 1.00 70.56 86 ILE A N 1
ATOM 670 C CA . ILE A 1 86 ? 14.380 2.335 -13.277 1.00 70.56 86 ILE A CA 1
ATOM 671 C C . ILE A 1 86 ? 13.196 3.036 -12.607 1.00 70.56 86 ILE A C 1
ATOM 673 O O . ILE A 1 86 ? 13.111 3.053 -11.379 1.00 70.56 86 ILE A O 1
ATOM 677 N N . PHE A 1 87 ? 12.257 3.557 -13.398 1.00 69.56 87 PHE A N 1
ATOM 678 C CA . PHE A 1 87 ? 11.072 4.226 -12.870 1.00 69.56 87 PHE A CA 1
ATOM 679 C C . PHE A 1 87 ? 10.109 3.267 -12.178 1.00 69.56 87 PHE A C 1
ATOM 681 O O . PHE A 1 87 ? 9.463 3.657 -11.211 1.00 69.56 87 PHE A O 1
ATOM 688 N N . HIS A 1 88 ? 10.096 1.997 -12.587 1.00 78.00 88 HIS A N 1
ATOM 689 C CA . HIS A 1 88 ? 9.226 0.990 -11.992 1.00 78.00 88 HIS A CA 1
ATOM 690 C C . HIS A 1 88 ? 9.867 0.210 -10.837 1.00 78.00 88 HIS A C 1
ATOM 692 O O . HIS A 1 88 ? 9.199 -0.596 -10.193 1.00 78.00 88 HIS A O 1
ATOM 698 N N . PHE A 1 89 ? 11.148 0.433 -10.528 1.00 79.94 89 PHE A N 1
ATOM 699 C CA . PHE A 1 89 ? 11.844 -0.310 -9.470 1.00 79.94 89 PHE A CA 1
ATOM 700 C C . PHE A 1 89 ? 11.203 -0.126 -8.084 1.00 79.94 89 PHE A C 1
ATOM 702 O O . PHE A 1 89 ? 11.224 -1.039 -7.256 1.00 79.94 89 PHE A O 1
ATOM 709 N N . VAL A 1 90 ? 10.581 1.030 -7.835 1.00 85.38 90 VAL A N 1
ATOM 710 C CA . VAL A 1 90 ? 9.858 1.314 -6.584 1.00 85.38 90 VAL A CA 1
ATOM 711 C C . VAL A 1 90 ? 8.709 0.317 -6.353 1.00 85.38 90 VAL A C 1
ATOM 713 O O . VAL A 1 90 ? 8.458 -0.071 -5.207 1.00 85.38 90 VAL A O 1
ATOM 716 N N . HIS A 1 91 ? 8.103 -0.202 -7.423 1.00 86.38 91 HIS A N 1
ATOM 717 C CA . HIS A 1 91 ? 7.074 -1.248 -7.375 1.00 86.38 91 HIS A CA 1
ATOM 718 C C . HIS A 1 91 ? 7.616 -2.630 -6.997 1.00 86.38 91 HIS A C 1
ATOM 720 O O . HIS A 1 91 ? 6.864 -3.498 -6.572 1.00 86.38 91 HIS A O 1
ATOM 726 N N . GLY A 1 92 ? 8.935 -2.837 -7.034 1.00 85.81 92 GLY A N 1
ATOM 727 C CA . GLY A 1 92 ? 9.560 -4.013 -6.421 1.00 85.81 92 GLY A CA 1
ATOM 728 C C . GLY A 1 92 ? 9.602 -3.939 -4.890 1.00 85.81 92 GLY A C 1
ATOM 729 O O . GLY A 1 92 ? 9.618 -4.969 -4.217 1.00 85.81 92 GLY A O 1
ATOM 730 N N . ILE A 1 93 ? 9.595 -2.728 -4.322 1.00 88.69 93 ILE A N 1
ATOM 731 C CA . ILE A 1 93 ? 9.692 -2.493 -2.874 1.00 88.69 93 ILE A CA 1
ATOM 732 C C . ILE A 1 93 ? 8.299 -2.444 -2.227 1.00 88.69 93 ILE A C 1
ATOM 734 O O . ILE A 1 93 ? 8.118 -2.957 -1.121 1.00 88.69 93 ILE A O 1
ATOM 738 N N . ARG A 1 94 ? 7.296 -1.858 -2.895 1.00 88.69 94 ARG A N 1
ATOM 739 C CA . ARG A 1 94 ? 5.922 -1.723 -2.367 1.00 88.69 94 ARG A CA 1
ATOM 740 C C . ARG A 1 94 ? 5.297 -3.051 -1.877 1.00 88.69 94 ARG A C 1
ATOM 742 O O . ARG A 1 94 ? 4.762 -3.043 -0.762 1.00 88.69 94 ARG A O 1
ATOM 749 N N . PRO A 1 95 ? 5.445 -4.194 -2.581 1.00 91.31 95 PRO A N 1
ATOM 750 C CA . PRO A 1 95 ? 5.031 -5.524 -2.124 1.00 91.31 95 PRO A CA 1
ATOM 751 C C . PRO A 1 95 ? 5.481 -5.896 -0.711 1.00 91.31 95 PRO A C 1
ATOM 753 O O . PRO A 1 95 ? 4.732 -6.520 0.040 1.00 91.31 95 PRO A O 1
ATOM 756 N N . TYR A 1 96 ? 6.688 -5.490 -0.311 1.00 90.75 96 TYR A N 1
ATOM 757 C CA . TYR A 1 96 ? 7.204 -5.768 1.028 1.00 90.75 96 TYR A CA 1
ATOM 758 C C . TYR A 1 96 ? 6.376 -5.059 2.111 1.00 90.75 96 TYR A C 1
ATOM 760 O O . TYR A 1 96 ? 5.970 -5.675 3.099 1.00 90.75 96 TYR A O 1
ATOM 768 N N . PHE A 1 97 ? 6.057 -3.778 1.912 1.00 89.25 97 PHE A N 1
ATOM 769 C CA . PHE A 1 97 ? 5.214 -3.026 2.847 1.00 89.25 97 PHE A CA 1
ATOM 770 C C . PHE A 1 97 ? 3.746 -3.464 2.801 1.00 89.25 97 PHE A C 1
ATOM 772 O O . PHE A 1 97 ? 3.069 -3.441 3.833 1.00 89.25 97 PHE A O 1
ATOM 779 N N . ALA A 1 98 ? 3.265 -3.918 1.641 1.00 89.56 98 ALA A N 1
ATOM 780 C CA . ALA A 1 98 ? 1.943 -4.523 1.505 1.00 89.56 98 ALA A CA 1
ATOM 781 C C . ALA A 1 98 ? 1.837 -5.796 2.355 1.00 89.56 98 ALA A C 1
ATOM 783 O O . ALA A 1 98 ? 0.897 -5.954 3.133 1.00 89.56 98 ALA A O 1
ATOM 784 N N . TYR A 1 99 ? 2.848 -6.664 2.277 1.00 91.00 99 TYR A N 1
ATOM 785 C CA . TYR A 1 99 ? 2.932 -7.883 3.075 1.00 91.00 99 TYR A CA 1
ATOM 786 C C . TYR A 1 99 ? 2.956 -7.594 4.581 1.00 91.00 99 TYR A C 1
ATOM 788 O O . TYR A 1 99 ? 2.165 -8.177 5.325 1.00 91.00 99 TYR A O 1
ATOM 796 N N . LEU A 1 100 ? 3.791 -6.648 5.031 1.00 89.62 100 LEU A N 1
ATOM 797 C CA . LEU A 1 100 ? 3.808 -6.224 6.436 1.00 89.62 100 LEU A CA 1
ATOM 798 C C . LEU A 1 100 ? 2.437 -5.697 6.886 1.00 89.62 100 LEU A C 1
ATOM 800 O O . LEU A 1 100 ? 1.963 -6.056 7.964 1.00 89.62 100 LEU A O 1
ATOM 804 N N . THR A 1 101 ? 1.767 -4.899 6.049 1.00 86.75 101 THR A N 1
ATOM 805 C CA . THR A 1 101 ? 0.404 -4.416 6.318 1.00 86.75 101 THR A CA 1
ATOM 806 C C . THR A 1 101 ? -0.569 -5.591 6.455 1.00 86.75 101 THR A C 1
ATOM 808 O O . THR A 1 101 ? -1.260 -5.702 7.460 1.00 86.75 101 THR A O 1
ATOM 811 N N . ILE A 1 102 ? -0.582 -6.538 5.512 1.00 89.44 102 ILE A N 1
ATOM 812 C CA . ILE A 1 102 ? -1.473 -7.714 5.536 1.00 89.44 102 ILE A CA 1
ATOM 813 C C . ILE A 1 102 ? -1.339 -8.520 6.836 1.00 89.44 102 ILE A C 1
ATOM 815 O O . ILE A 1 102 ? -2.358 -8.948 7.399 1.00 89.44 102 ILE A O 1
ATOM 819 N N . GLN A 1 103 ? -0.102 -8.717 7.302 1.00 86.94 103 GLN A N 1
ATOM 820 C CA . GLN A 1 103 ? 0.204 -9.460 8.526 1.00 86.94 103 GLN A CA 1
ATOM 821 C C . GLN A 1 103 ? -0.227 -8.733 9.801 1.00 86.94 103 GLN A C 1
ATOM 823 O O . GLN A 1 103 ? -0.628 -9.388 10.761 1.00 86.94 103 GLN A O 1
ATOM 828 N N . THR A 1 104 ? -0.149 -7.403 9.796 1.00 83.88 104 THR A N 1
ATOM 829 C CA . THR A 1 104 ? -0.444 -6.542 10.953 1.00 83.88 104 THR A CA 1
ATOM 830 C C . THR A 1 104 ? -1.877 -6.021 10.975 1.00 83.88 104 THR A C 1
ATOM 832 O O . THR A 1 104 ? -2.310 -5.499 11.996 1.00 83.88 104 THR A O 1
ATOM 835 N N . LEU A 1 105 ? -2.632 -6.169 9.879 1.00 81.56 105 LEU A N 1
ATOM 836 C CA . LEU A 1 105 ? -4.029 -5.750 9.829 1.00 81.56 105 LEU A CA 1
ATOM 837 C C . LEU A 1 105 ? -4.852 -6.480 10.905 1.00 81.56 105 LEU A C 1
ATOM 839 O O . LEU A 1 105 ? -4.790 -7.719 10.970 1.00 81.56 105 LEU A O 1
ATOM 843 N N . PRO A 1 106 ? -5.675 -5.749 11.684 1.00 74.12 106 PRO A N 1
ATOM 844 C CA . PRO A 1 106 ? -6.461 -6.337 12.755 1.00 74.12 106 PRO A CA 1
ATOM 845 C C . PRO A 1 106 ? -7.344 -7.468 12.237 1.00 74.12 106 PRO A C 1
ATOM 847 O O . PRO A 1 106 ? -7.916 -7.401 11.144 1.00 74.12 106 PRO A O 1
ATOM 850 N N . LYS A 1 107 ? -7.461 -8.528 13.032 1.00 71.06 107 LYS A N 1
ATOM 851 C CA . LYS A 1 107 ? -8.386 -9.625 12.760 1.00 71.06 107 LYS A CA 1
ATOM 852 C C . LYS A 1 107 ? -9.536 -9.518 13.747 1.00 71.06 107 LYS A C 1
ATOM 854 O O . LYS A 1 107 ? -9.352 -9.732 14.938 1.00 71.06 107 LYS A O 1
ATOM 859 N N . SER A 1 108 ? -10.712 -9.195 13.230 1.00 66.12 108 SER A N 1
ATOM 860 C CA . SER A 1 108 ? -12.007 -9.193 13.923 1.00 66.12 108 SER A CA 1
ATOM 861 C C . SER A 1 108 ? -12.161 -10.328 14.940 1.00 66.12 108 SER A C 1
ATOM 863 O O . SER A 1 108 ? -12.420 -10.053 16.105 1.00 66.12 108 SER A O 1
ATOM 865 N N . TYR A 1 109 ? -11.925 -11.586 14.548 1.00 65.94 109 TYR A N 1
ATOM 866 C CA . TYR A 1 109 ? -12.038 -12.733 15.460 1.00 65.94 109 TYR A CA 1
ATOM 867 C C . TYR A 1 109 ? -11.069 -12.651 16.653 1.00 65.94 109 TYR A C 1
ATOM 869 O O . TYR A 1 109 ? -11.457 -12.945 17.777 1.00 65.94 109 TYR A O 1
ATOM 877 N N . SER A 1 110 ? -9.841 -12.168 16.438 1.00 67.00 110 SER A N 1
ATOM 878 C CA . SER A 1 110 ? -8.834 -11.993 17.493 1.00 67.00 110 SER A CA 1
ATOM 879 C C . SER A 1 110 ? -9.213 -10.872 18.461 1.00 67.00 110 SER A C 1
ATOM 881 O O . SER A 1 110 ? -8.914 -10.951 19.650 1.00 67.00 110 SER A O 1
ATOM 883 N N . ILE A 1 111 ? -9.879 -9.825 17.963 1.00 65.62 111 ILE A N 1
ATOM 884 C CA . ILE A 1 111 ? -10.419 -8.753 18.806 1.00 65.62 111 ILE A CA 1
ATOM 885 C C . ILE A 1 111 ? -11.551 -9.313 19.670 1.00 65.62 111 ILE A C 1
ATOM 887 O O . ILE A 1 111 ? -11.593 -9.026 20.863 1.00 65.62 111 ILE A O 1
ATOM 891 N N . LEU A 1 112 ? -12.430 -10.131 19.080 1.00 63.75 112 LEU A N 1
ATOM 892 C CA . LEU A 1 112 ? -13.588 -10.718 19.754 1.00 63.75 112 LEU A CA 1
ATOM 893 C C . LEU A 1 112 ? -13.200 -11.728 20.845 1.00 63.75 112 LEU A C 1
ATOM 895 O O . LEU A 1 112 ? -13.785 -11.694 21.923 1.00 63.75 112 LEU A O 1
ATOM 899 N N . GLU A 1 113 ? -12.190 -12.569 20.606 1.00 65.19 113 GLU A N 1
ATOM 900 C CA . GLU A 1 113 ? -11.679 -13.547 21.585 1.00 65.19 113 GLU A CA 1
ATOM 901 C C . GLU A 1 113 ? -11.106 -12.897 22.853 1.00 65.19 113 GLU A C 1
ATOM 903 O O . GLU A 1 113 ? -11.089 -13.509 23.918 1.00 65.19 113 GLU A O 1
ATOM 908 N N . GLY A 1 114 ? -10.640 -11.650 22.761 1.00 62.00 114 GLY A N 1
ATOM 909 C CA . GLY A 1 114 ? -10.063 -10.945 23.899 1.00 62.00 114 GLY A CA 1
ATOM 910 C C . GLY A 1 114 ? -11.081 -10.223 24.786 1.00 62.00 114 GLY A C 1
ATOM 911 O O . GLY A 1 114 ? -10.666 -9.565 25.744 1.00 62.00 114 GLY A O 1
ATOM 912 N N . LEU A 1 115 ? -12.366 -10.216 24.447 1.00 64.81 115 LEU A N 1
ATOM 913 C CA . LEU A 1 115 ? -13.350 -9.391 25.146 1.00 64.81 115 LEU A CA 1
ATOM 914 C C . LEU A 1 115 ? -13.956 -10.103 26.360 1.00 64.81 115 LEU A C 1
ATOM 916 O O . LEU A 1 115 ? -14.141 -11.317 26.324 1.00 64.81 115 LEU A O 1
ATOM 920 N N . PRO A 1 116 ? -14.290 -9.358 27.430 1.00 63.62 116 PRO A N 1
ATOM 921 C CA . PRO A 1 116 ? -15.020 -9.922 28.557 1.00 63.62 116 PRO A CA 1
ATOM 922 C C . PRO A 1 116 ? -16.414 -10.391 28.117 1.00 63.62 116 PRO A C 1
ATOM 924 O O . PRO A 1 116 ? -17.027 -9.800 27.234 1.00 63.62 116 PRO A O 1
ATOM 927 N N . GLU A 1 117 ? -16.952 -11.423 28.767 1.00 68.62 117 GLU A N 1
ATOM 928 C CA . GLU A 1 117 ? -18.312 -11.911 28.481 1.00 68.62 117 GLU A CA 1
ATOM 929 C C . GLU A 1 117 ? -19.405 -10.886 28.869 1.00 68.62 117 GLU A C 1
ATOM 931 O O . GLU A 1 117 ? -20.540 -10.969 28.395 1.00 68.62 117 GLU A O 1
ATOM 936 N N . ASP A 1 118 ? -19.076 -9.879 29.695 1.00 69.38 118 ASP A N 1
ATOM 937 C CA . ASP A 1 118 ? -19.988 -8.786 30.052 1.00 69.38 118 ASP A CA 1
ATOM 938 C C . ASP A 1 118 ? -20.109 -7.741 28.927 1.00 69.38 118 ASP A C 1
ATOM 940 O O . ASP A 1 118 ? -19.287 -6.834 28.767 1.00 69.38 118 ASP A O 1
ATOM 944 N N . LEU A 1 119 ? -21.229 -7.820 28.204 1.00 60.41 119 LEU A N 1
ATOM 945 C CA . LEU A 1 119 ? -21.633 -6.936 27.104 1.00 60.41 119 LEU A CA 1
ATOM 946 C C . LEU A 1 119 ? -21.556 -5.427 27.405 1.00 60.41 119 LEU A C 1
ATOM 948 O O . LEU A 1 119 ? -21.470 -4.624 26.471 1.00 60.41 119 LEU A O 1
ATOM 952 N N . LYS A 1 120 ? -21.631 -5.004 28.673 1.00 57.69 120 LYS A N 1
ATOM 953 C CA . LYS A 1 120 ? -21.551 -3.580 29.037 1.00 57.69 120 LYS A CA 1
ATOM 954 C C . LYS A 1 120 ? -20.112 -3.060 29.018 1.00 57.69 120 LYS A C 1
ATOM 956 O O . LYS A 1 120 ? -19.890 -1.937 28.570 1.00 57.69 120 LYS A O 1
ATOM 961 N N . GLN A 1 121 ? -19.164 -3.882 29.462 1.00 61.59 121 GLN A N 1
ATOM 962 C CA . GLN A 1 121 ? -17.7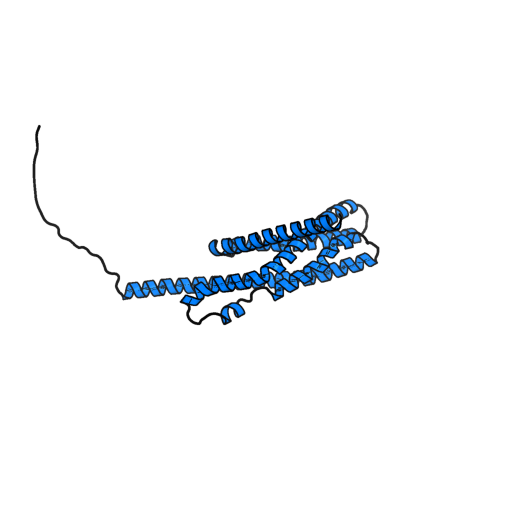26 -3.614 29.362 1.00 61.59 121 GLN A CA 1
ATOM 963 C C . GLN A 1 121 ? -17.247 -3.730 27.913 1.00 61.59 121 GLN A C 1
ATOM 965 O O . GLN A 1 121 ? -16.529 -2.859 27.427 1.00 61.59 121 GLN A O 1
ATOM 970 N N . VAL A 1 122 ? -17.769 -4.716 27.178 1.00 61.47 122 VAL A N 1
ATOM 971 C CA . VAL A 1 122 ? -17.466 -4.959 25.758 1.00 61.47 122 VAL A CA 1
ATOM 972 C C . VAL A 1 122 ? -17.575 -3.700 24.896 1.00 61.47 122 VAL A C 1
ATOM 974 O O . VAL A 1 122 ? -16.694 -3.442 24.085 1.00 61.47 122 VAL A O 1
ATOM 977 N N . ASN A 1 123 ? -18.622 -2.885 25.061 1.00 58.25 123 ASN A N 1
ATOM 978 C CA . ASN A 1 123 ? -18.828 -1.716 24.198 1.00 58.25 123 ASN A CA 1
ATOM 979 C C . ASN A 1 123 ? -17.786 -0.598 24.432 1.00 58.25 123 ASN A C 1
ATOM 981 O O . ASN A 1 123 ? -17.423 0.111 23.496 1.00 58.25 123 ASN A O 1
ATOM 985 N N . GLN A 1 124 ? -17.283 -0.450 25.663 1.00 60.78 124 GLN A N 1
ATOM 986 C CA . GLN A 1 124 ? -16.229 0.520 25.995 1.00 60.78 124 GLN A CA 1
ATOM 987 C C . GLN A 1 124 ? -14.833 -0.018 25.643 1.00 60.78 124 GLN A C 1
ATOM 989 O O . GLN A 1 124 ? -13.993 0.715 25.115 1.00 60.78 124 GLN A O 1
ATOM 994 N N . ASP A 1 125 ? -14.610 -1.313 25.857 1.00 64.50 125 ASP A N 1
ATOM 995 C CA . ASP A 1 125 ? -13.306 -1.947 25.661 1.00 64.50 125 ASP A CA 1
ATOM 996 C C . ASP A 1 125 ? -13.016 -2.255 24.185 1.00 64.50 125 ASP A C 1
ATOM 998 O O . ASP A 1 125 ? -11.859 -2.234 23.768 1.00 64.50 125 ASP A O 1
ATOM 1002 N N . ILE A 1 126 ? -14.049 -2.474 23.362 1.00 63.66 126 ILE A N 1
ATOM 1003 C CA . ILE A 1 126 ? -13.899 -2.740 21.923 1.00 63.66 126 ILE A CA 1
ATOM 1004 C C . ILE A 1 126 ? -13.321 -1.568 21.172 1.00 63.66 126 ILE A C 1
ATOM 1006 O O . ILE A 1 126 ? -12.442 -1.780 20.347 1.00 63.66 126 ILE A O 1
ATOM 1010 N N . GLN A 1 127 ? -13.840 -0.356 21.387 1.00 61.28 127 GLN A N 1
ATOM 1011 C CA . GLN A 1 127 ? -13.346 0.789 20.628 1.00 61.28 127 GLN A CA 1
ATOM 1012 C C . GLN A 1 127 ? -11.864 0.978 20.928 1.00 61.28 127 GLN A C 1
ATOM 1014 O O . GLN A 1 127 ? -11.061 1.080 20.008 1.00 61.28 127 GLN A O 1
ATOM 1019 N N . THR A 1 128 ? -11.502 0.899 22.207 1.00 65.88 128 THR A N 1
ATOM 1020 C CA . THR A 1 128 ? -10.117 0.974 22.671 1.00 65.88 128 THR A CA 1
ATOM 1021 C C . THR A 1 128 ? -9.254 -0.131 22.060 1.00 65.88 128 THR A C 1
ATOM 1023 O O . THR A 1 128 ? -8.245 0.182 21.437 1.00 65.88 128 THR A O 1
ATOM 1026 N N . LYS A 1 129 ? -9.680 -1.401 22.125 1.00 66.94 129 LYS A N 1
ATOM 1027 C CA . LYS A 1 129 ? -8.946 -2.524 21.518 1.00 66.94 129 LYS A CA 1
ATOM 1028 C C . LYS A 1 129 ? -8.806 -2.404 20.010 1.00 66.94 129 LYS A C 1
ATOM 1030 O O . LYS A 1 129 ? -7.734 -2.650 19.479 1.00 66.94 129 LYS A O 1
ATOM 1035 N N . LEU A 1 130 ? -9.873 -2.020 19.319 1.00 65.56 130 LEU A N 1
ATOM 1036 C CA . LEU A 1 130 ? -9.861 -1.839 17.875 1.00 65.56 130 LEU A CA 1
ATOM 1037 C C . LEU A 1 130 ? -8.876 -0.726 17.504 1.00 65.56 130 LEU A C 1
ATOM 1039 O O . LEU A 1 130 ? -8.041 -0.927 16.629 1.00 65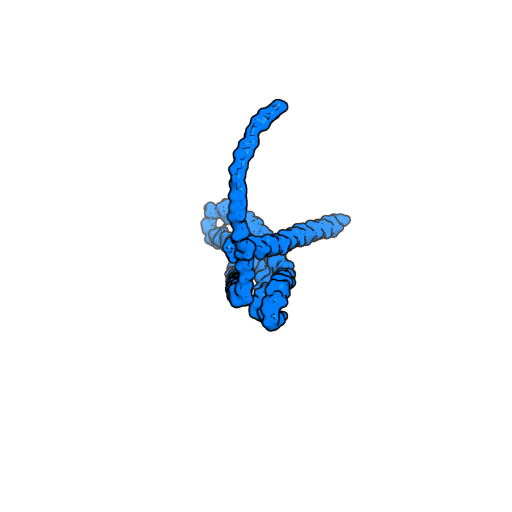.56 130 LEU A O 1
ATOM 1043 N N . PHE A 1 131 ? -8.898 0.405 18.213 1.00 65.38 131 PHE A N 1
ATOM 1044 C CA . PHE A 1 131 ? -7.935 1.484 17.999 1.00 65.38 131 PHE A CA 1
ATOM 1045 C C . PHE A 1 131 ? -6.497 1.090 18.340 1.00 65.38 131 PHE A C 1
ATOM 1047 O O . PHE A 1 131 ? -5.589 1.479 17.608 1.00 65.38 131 PHE A O 1
ATOM 1054 N N . ASP A 1 132 ? -6.272 0.323 19.402 1.00 69.94 132 ASP A N 1
ATOM 1055 C CA . ASP A 1 132 ? -4.935 -0.150 19.763 1.00 69.94 132 ASP A CA 1
ATOM 1056 C C . ASP A 1 132 ? -4.381 -1.130 18.723 1.00 69.94 132 ASP A C 1
ATOM 1058 O O . ASP A 1 132 ? -3.240 -0.974 18.295 1.00 69.94 132 ASP A O 1
ATOM 1062 N N . GLU A 1 133 ? -5.202 -2.050 18.217 1.00 69.06 133 GLU A N 1
ATOM 1063 C CA . GLU A 1 133 ? -4.837 -2.941 17.108 1.00 69.06 133 GLU A CA 1
ATOM 1064 C C . GLU A 1 133 ? -4.536 -2.155 15.818 1.00 69.06 133 GLU A C 1
ATOM 1066 O O . GLU A 1 133 ? -3.542 -2.409 15.135 1.00 69.06 133 GLU A O 1
ATOM 1071 N N . PHE A 1 134 ? -5.333 -1.125 15.509 1.00 68.56 134 PHE A N 1
ATOM 1072 C CA . PHE A 1 134 ? -5.092 -0.249 14.356 1.00 68.56 134 PHE A CA 1
ATOM 1073 C C . PHE A 1 134 ? -3.786 0.560 14.461 1.00 68.56 134 PHE A C 1
ATOM 1075 O O . PHE A 1 134 ? -3.193 0.890 13.431 1.00 68.56 134 PHE A O 1
ATOM 1082 N N . LYS A 1 135 ? -3.288 0.868 15.668 1.00 69.88 135 LYS A N 1
ATOM 1083 C CA . LYS A 1 135 ? -1.976 1.528 15.829 1.00 69.88 135 LYS A CA 1
ATOM 1084 C C . LYS A 1 135 ? -0.829 0.640 15.351 1.00 69.88 135 LYS A C 1
ATOM 1086 O O . LYS A 1 135 ? 0.149 1.156 14.823 1.00 69.88 135 LYS A O 1
ATOM 1091 N N . TYR A 1 136 ? -0.929 -0.681 15.491 1.00 70.75 136 TYR A N 1
ATOM 1092 C CA . TYR A 1 136 ? 0.133 -1.583 15.033 1.00 70.75 136 TYR A CA 1
ATOM 1093 C C . TYR A 1 136 ? 0.218 -1.669 13.505 1.00 70.75 136 TYR A C 1
ATOM 1095 O O . TYR A 1 136 ? 1.303 -1.898 12.966 1.00 70.75 136 TYR A O 1
ATOM 1103 N N . CYS A 1 137 ? -0.893 -1.435 12.798 1.00 72.94 137 CYS A N 1
ATOM 1104 C CA . CYS A 1 137 ? -0.904 -1.403 11.338 1.00 72.94 137 CYS A CA 1
ATOM 1105 C C . CYS A 1 137 ? -0.669 -0.005 10.743 1.00 72.94 137 CYS A C 1
ATOM 1107 O O . CYS A 1 137 ? -0.470 0.091 9.532 1.00 72.94 137 CYS A O 1
ATOM 1109 N N . SER A 1 138 ? -0.666 1.072 11.543 1.00 73.50 138 SER A N 1
ATOM 1110 C CA . SER A 1 138 ? -0.516 2.437 11.018 1.00 73.50 138 SER A CA 1
ATOM 1111 C C . SER A 1 138 ? 0.826 2.613 10.312 1.00 73.50 138 SER A C 1
ATOM 1113 O O . SER A 1 138 ? 0.838 2.910 9.125 1.00 73.50 138 SER A O 1
ATOM 1115 N N . ALA A 1 139 ? 1.940 2.313 10.983 1.00 76.25 139 ALA A N 1
ATOM 1116 C CA . ALA A 1 139 ? 3.291 2.485 10.450 1.00 76.25 139 ALA A CA 1
ATOM 1117 C C . ALA A 1 139 ? 3.571 1.738 9.123 1.00 76.25 139 ALA A C 1
ATOM 1119 O O . ALA A 1 139 ? 4.125 2.351 8.203 1.00 76.25 139 ALA A O 1
ATOM 1120 N N . PRO A 1 140 ? 3.254 0.433 8.962 1.00 82.19 140 PRO A N 1
ATOM 1121 C CA . PRO A 1 140 ? 3.440 -0.239 7.675 1.00 82.19 140 PRO A CA 1
ATOM 1122 C C . PRO A 1 140 ? 2.518 0.325 6.586 1.00 82.19 140 PRO A C 1
ATOM 1124 O O . PRO A 1 140 ? 2.975 0.492 5.453 1.00 82.19 140 PRO A O 1
ATOM 1127 N N . LEU A 1 141 ? 1.284 0.711 6.929 1.00 81.12 141 LEU A N 1
ATOM 1128 C CA . LEU A 1 141 ? 0.360 1.360 5.998 1.00 81.12 141 LEU A CA 1
ATOM 1129 C C . LEU A 1 141 ? 0.873 2.744 5.559 1.00 81.12 141 LEU A C 1
ATOM 1131 O O . LEU A 1 141 ? 0.780 3.086 4.381 1.00 81.12 141 LEU A O 1
ATOM 1135 N N . THR A 1 142 ? 1.493 3.511 6.464 1.00 80.06 142 THR A N 1
ATOM 1136 C CA . THR A 1 142 ? 2.171 4.780 6.149 1.00 80.06 142 THR A CA 1
ATOM 1137 C C . THR A 1 142 ? 3.275 4.574 5.130 1.00 80.06 142 THR A C 1
ATOM 1139 O O . THR A 1 142 ? 3.364 5.302 4.146 1.00 80.06 142 THR A O 1
ATOM 1142 N N . LYS A 1 143 ? 4.134 3.576 5.362 1.00 83.31 143 LYS A N 1
ATOM 1143 C CA . LYS A 1 143 ? 5.262 3.284 4.472 1.00 83.31 143 LYS A CA 1
ATOM 1144 C C . LYS A 1 143 ? 4.763 2.832 3.107 1.00 83.31 143 LYS A C 1
ATOM 1146 O O . LYS A 1 143 ? 5.270 3.314 2.100 1.00 83.31 143 LYS A O 1
ATOM 1151 N N . TYR A 1 144 ? 3.732 1.986 3.071 1.00 86.94 144 TYR A N 1
ATOM 1152 C CA . TYR A 1 144 ? 3.057 1.612 1.831 1.00 86.94 144 TYR A CA 1
ATOM 1153 C C . TYR A 1 144 ? 2.532 2.847 1.083 1.00 86.94 144 TYR A C 1
ATOM 1155 O O . TYR A 1 144 ? 2.766 2.983 -0.117 1.00 86.94 144 TYR A O 1
ATOM 1163 N N . PHE A 1 145 ? 1.882 3.778 1.788 1.00 85.38 145 PHE A N 1
ATOM 1164 C CA . PHE A 1 145 ? 1.376 5.019 1.202 1.00 85.38 145 PHE A CA 1
ATOM 1165 C C . PHE A 1 145 ? 2.496 5.911 0.650 1.00 85.38 145 PHE A C 1
ATOM 1167 O O . PHE A 1 145 ? 2.408 6.342 -0.495 1.00 85.38 145 PHE A O 1
ATOM 1174 N N . ILE A 1 146 ? 3.567 6.148 1.416 1.00 84.56 146 ILE A N 1
ATOM 1175 C CA . ILE A 1 146 ? 4.722 6.946 0.967 1.00 84.56 146 ILE A CA 1
ATOM 1176 C C . ILE A 1 146 ? 5.319 6.342 -0.305 1.00 84.56 146 ILE A C 1
ATOM 1178 O O . ILE A 1 146 ? 5.511 7.050 -1.290 1.00 84.56 146 ILE A O 1
ATOM 1182 N N . VAL A 1 147 ? 5.568 5.029 -0.303 1.00 87.75 147 VAL A N 1
ATOM 1183 C CA . VAL A 1 147 ? 6.119 4.324 -1.467 1.00 87.75 147 VAL A CA 1
ATOM 1184 C C . VAL A 1 147 ? 5.175 4.421 -2.664 1.00 87.75 147 VAL A C 1
ATOM 1186 O O . VAL A 1 147 ? 5.650 4.642 -3.772 1.00 87.75 147 VAL A O 1
ATOM 1189 N N . SER A 1 148 ? 3.861 4.343 -2.444 1.00 88.81 148 SER A N 1
ATOM 1190 C CA . SER A 1 148 ? 2.864 4.515 -3.508 1.00 88.81 148 SER A CA 1
ATOM 1191 C C . SER A 1 148 ? 2.864 5.937 -4.079 1.00 88.81 148 SER A C 1
ATOM 1193 O O . SER A 1 148 ? 2.797 6.136 -5.282 1.00 88.81 148 SER A O 1
ATOM 1195 N N . MET A 1 149 ? 2.998 6.971 -3.245 1.00 87.19 149 MET A N 1
ATOM 1196 C CA . MET A 1 149 ? 3.070 8.352 -3.745 1.00 87.19 149 MET A CA 1
ATOM 1197 C C . MET A 1 149 ? 4.371 8.624 -4.510 1.00 87.19 149 MET A C 1
ATOM 1199 O O . MET A 1 149 ? 4.365 9.358 -5.499 1.00 87.19 149 MET A O 1
ATOM 1203 N N . CYS A 1 150 ? 5.481 8.015 -4.085 1.00 87.06 150 CYS A N 1
ATOM 1204 C CA . CYS A 1 150 ? 6.728 8.048 -4.844 1.00 87.06 150 CYS A CA 1
ATOM 1205 C C . CYS A 1 150 ? 6.600 7.301 -6.180 1.00 87.06 150 CYS A C 1
ATOM 1207 O O . CYS A 1 150 ? 7.018 7.847 -7.199 1.00 87.06 150 CYS A O 1
ATOM 1209 N N . GLY A 1 151 ? 6.007 6.101 -6.178 1.00 88.44 151 GLY A N 1
ATOM 1210 C CA . GLY A 1 151 ? 5.720 5.310 -7.381 1.00 88.44 151 GLY A CA 1
ATOM 1211 C C . GLY A 1 151 ? 4.869 6.092 -8.377 1.00 88.44 151 GLY A C 1
ATOM 1212 O O . GLY A 1 151 ? 5.318 6.341 -9.491 1.00 88.44 151 GLY A O 1
ATOM 1213 N N . LEU A 1 152 ? 3.747 6.648 -7.910 1.00 89.25 152 LEU A N 1
ATOM 1214 C CA . LEU A 1 152 ? 2.841 7.479 -8.704 1.00 89.25 152 LEU A CA 1
ATOM 1215 C C . LEU A 1 152 ? 3.574 8.604 -9.432 1.00 89.25 152 LEU A C 1
ATOM 1217 O O . LEU A 1 152 ? 3.342 8.848 -10.613 1.00 89.25 152 LEU A O 1
ATOM 1221 N N . LEU A 1 153 ? 4.458 9.315 -8.729 1.00 88.62 153 LEU A N 1
ATOM 1222 C CA . LEU A 1 153 ? 5.213 10.411 -9.324 1.00 88.62 153 LEU A CA 1
ATOM 1223 C C . LEU A 1 153 ? 6.164 9.913 -10.424 1.00 88.62 153 LEU A C 1
ATOM 1225 O O . LEU A 1 153 ? 6.238 10.532 -11.486 1.00 88.62 153 LEU A O 1
ATOM 1229 N N . LEU A 1 154 ? 6.870 8.803 -10.195 1.00 86.94 154 LEU A N 1
ATOM 1230 C CA . LEU A 1 154 ? 7.783 8.216 -11.181 1.00 86.94 154 LEU A CA 1
ATOM 1231 C C . LEU A 1 154 ? 7.037 7.635 -12.389 1.00 86.94 154 LEU A C 1
ATOM 1233 O O . LEU A 1 154 ? 7.466 7.837 -13.528 1.00 86.94 154 LEU A O 1
ATOM 1237 N N . ASP A 1 155 ? 5.899 6.984 -12.175 1.00 85.06 155 ASP A N 1
ATOM 1238 C CA . ASP A 1 155 ? 5.079 6.445 -13.258 1.00 85.06 155 ASP A CA 1
ATOM 1239 C C . ASP A 1 155 ? 4.429 7.544 -14.090 1.00 85.06 155 ASP A C 1
ATOM 1241 O O . ASP A 1 155 ? 4.371 7.428 -15.310 1.00 85.06 155 ASP A O 1
ATOM 1245 N N . LEU A 1 156 ? 3.994 8.652 -13.480 1.00 87.19 156 LEU A N 1
ATOM 1246 C CA . LEU A 1 156 ? 3.497 9.807 -14.233 1.00 87.19 156 LEU A CA 1
ATOM 1247 C C . LEU A 1 156 ? 4.590 10.410 -15.124 1.00 87.19 156 LEU A C 1
ATOM 1249 O O . LEU A 1 156 ? 4.317 10.775 -16.269 1.00 87.19 156 LEU A O 1
ATOM 1253 N N . LEU A 1 157 ? 5.834 10.488 -14.637 1.00 83.62 157 LEU A N 1
ATOM 1254 C CA . LEU A 1 157 ? 6.973 10.902 -15.463 1.00 83.62 157 LEU A CA 1
ATOM 1255 C C . LEU A 1 157 ? 7.226 9.913 -16.610 1.00 83.62 157 LEU A C 1
ATOM 1257 O O . LEU A 1 157 ? 7.505 10.347 -17.729 1.00 83.62 157 LEU A O 1
ATOM 1261 N N . THR A 1 158 ? 7.074 8.614 -16.351 1.00 79.31 158 THR A N 1
ATOM 1262 C CA . THR A 1 158 ? 7.228 7.545 -17.351 1.00 79.31 158 THR A CA 1
ATOM 1263 C C . THR A 1 158 ? 6.143 7.615 -18.418 1.00 79.31 158 THR A C 1
ATOM 1265 O O . THR A 1 158 ? 6.464 7.655 -19.600 1.00 79.31 158 THR A O 1
ATOM 1268 N N . LEU A 1 159 ? 4.875 7.766 -18.026 1.00 82.38 159 LEU A N 1
ATOM 1269 C CA . LEU A 1 159 ? 3.755 7.985 -18.945 1.00 82.38 159 LEU A CA 1
ATOM 1270 C C . LEU A 1 159 ? 4.010 9.202 -19.843 1.00 82.38 159 LEU A C 1
ATOM 1272 O O . LEU A 1 159 ? 3.854 9.117 -21.057 1.00 82.38 159 LEU A O 1
ATOM 1276 N N . LEU A 1 160 ? 4.447 10.332 -19.275 1.00 82.62 160 LEU A N 1
ATOM 1277 C CA . LEU A 1 160 ? 4.759 11.535 -20.057 1.00 82.62 160 LEU A CA 1
ATOM 1278 C C . LEU A 1 160 ? 5.943 11.336 -21.014 1.00 82.62 160 LEU A C 1
ATOM 1280 O O . LEU A 1 160 ? 5.962 11.937 -22.091 1.00 82.62 160 LEU A O 1
ATOM 1284 N N . TYR A 1 161 ? 6.937 10.539 -20.622 1.00 79.12 161 TYR A N 1
ATOM 1285 C CA . TYR A 1 161 ? 8.091 10.210 -21.454 1.00 79.12 161 TYR A CA 1
ATOM 1286 C C . TYR A 1 161 ? 7.712 9.267 -22.605 1.00 79.12 161 TYR A C 1
ATOM 1288 O O . TYR A 1 161 ? 8.037 9.554 -23.758 1.00 79.12 161 TYR A O 1
ATOM 1296 N N . ASP A 1 162 ? 6.980 8.193 -22.310 1.00 76.75 162 ASP A N 1
ATOM 1297 C CA . ASP A 1 162 ? 6.614 7.154 -23.273 1.00 76.75 162 ASP A CA 1
ATOM 1298 C C . ASP A 1 162 ? 5.548 7.634 -24.264 1.00 76.75 162 ASP A C 1
ATOM 1300 O O . ASP A 1 162 ? 5.684 7.388 -25.462 1.00 76.75 162 ASP A O 1
ATOM 1304 N N . VAL A 1 163 ? 4.558 8.425 -23.824 1.00 78.06 163 VAL A N 1
ATOM 1305 C CA . VAL A 1 163 ? 3.580 9.059 -24.734 1.00 78.06 163 VAL A CA 1
ATOM 1306 C C . VAL A 1 163 ? 4.277 9.954 -25.762 1.00 78.06 163 VAL A C 1
ATOM 1308 O O . VAL A 1 163 ? 3.887 9.972 -26.925 1.00 78.06 163 VAL A O 1
ATOM 1311 N N . LYS A 1 164 ? 5.342 10.668 -25.373 1.00 74.06 164 LYS A N 1
ATOM 1312 C CA . LYS A 1 164 ? 6.121 11.511 -26.299 1.00 74.06 164 LYS A CA 1
ATOM 1313 C C . LYS A 1 164 ? 6.968 10.717 -27.295 1.00 74.06 164 LYS A C 1
ATOM 1315 O O . LYS A 1 164 ? 7.405 11.288 -28.289 1.00 74.06 164 LYS A O 1
ATOM 1320 N N . LYS A 1 165 ? 7.240 9.443 -27.017 1.00 70.62 165 LYS A N 1
ATOM 1321 C CA . LYS A 1 165 ? 8.031 8.547 -27.870 1.00 70.62 165 LYS A CA 1
ATOM 1322 C C . LYS A 1 165 ? 7.184 7.594 -28.713 1.00 70.62 165 LYS A C 1
ATOM 1324 O O . LYS A 1 165 ? 7.739 6.901 -29.559 1.00 70.62 165 LYS A O 1
ATOM 1329 N N . MET A 1 166 ? 5.867 7.590 -28.512 1.00 66.88 166 MET A N 1
ATOM 1330 C CA . MET A 1 166 ? 4.925 6.663 -29.144 1.00 66.88 166 MET A CA 1
ATOM 1331 C C . MET A 1 166 ? 4.812 6.822 -30.676 1.00 66.88 166 MET A C 1
ATOM 1333 O O . MET A 1 166 ? 4.217 5.973 -31.328 1.00 66.88 166 MET A O 1
ATOM 1337 N N . ASP A 1 167 ? 5.425 7.862 -31.255 1.00 61.34 167 ASP A N 1
ATOM 1338 C CA . ASP A 1 167 ? 5.567 8.051 -32.709 1.00 61.34 167 ASP A CA 1
ATOM 1339 C C . ASP A 1 167 ? 6.596 7.096 -33.362 1.00 61.34 167 ASP A C 1
ATOM 1341 O O . ASP A 1 167 ? 6.709 7.057 -34.587 1.00 61.34 167 ASP A O 1
ATOM 1345 N N . GLY A 1 168 ? 7.359 6.329 -32.573 1.00 54.38 168 GLY A N 1
ATOM 1346 C CA . GLY A 1 168 ? 8.245 5.262 -33.052 1.00 54.38 168 GLY A CA 1
ATOM 1347 C C . GLY A 1 168 ? 7.660 3.879 -32.761 1.00 54.38 168 GLY A C 1
ATOM 1348 O O . GLY A 1 168 ? 7.224 3.629 -31.644 1.00 54.38 168 GLY A O 1
ATOM 1349 N N . ASP A 1 169 ? 7.682 2.995 -33.762 1.00 54.16 169 ASP A N 1
ATOM 1350 C CA . ASP A 1 169 ? 7.084 1.644 -33.878 1.00 54.16 169 ASP A CA 1
ATOM 1351 C C . ASP A 1 169 ? 7.557 0.582 -32.841 1.00 54.16 169 ASP A C 1
ATOM 1353 O O . ASP A 1 169 ? 7.711 -0.607 -33.131 1.00 54.16 169 ASP A O 1
ATOM 1357 N N . GLU A 1 170 ? 7.839 0.982 -31.604 1.00 67.00 170 GLU A N 1
ATOM 1358 C CA . GLU A 1 170 ? 8.407 0.124 -30.573 1.00 67.00 170 GLU A CA 1
ATOM 1359 C C . GLU A 1 170 ? 7.304 -0.463 -29.678 1.00 67.00 170 GLU A C 1
ATOM 1361 O O . GLU A 1 170 ? 6.814 0.171 -28.743 1.00 67.00 170 GLU A O 1
ATOM 1366 N N . LEU A 1 171 ? 6.949 -1.731 -29.920 1.00 70.50 171 LEU A N 1
ATOM 1367 C CA . LEU A 1 171 ? 6.091 -2.563 -29.052 1.00 70.50 171 LEU A CA 1
ATOM 1368 C C . LEU A 1 171 ? 6.463 -2.479 -27.554 1.00 70.50 171 LEU A C 1
ATOM 1370 O O . LEU A 1 171 ? 5.599 -2.635 -26.690 1.00 70.50 171 LEU A O 1
ATOM 1374 N N . SER A 1 172 ? 7.732 -2.208 -27.233 1.00 73.94 172 SER A N 1
ATOM 1375 C CA . SER A 1 172 ? 8.215 -1.975 -25.869 1.00 73.94 172 SER A CA 1
ATOM 1376 C C . SER A 1 172 ? 7.645 -0.710 -25.229 1.00 73.94 172 SER A C 1
ATOM 1378 O O . SER A 1 172 ? 7.274 -0.761 -24.058 1.00 73.94 172 SER A O 1
ATOM 1380 N N . ALA A 1 173 ? 7.519 0.397 -25.965 1.00 75.69 173 ALA A N 1
ATOM 1381 C CA . ALA A 1 173 ? 6.952 1.639 -25.437 1.00 75.69 173 ALA A CA 1
ATOM 1382 C C . ALA A 1 173 ? 5.473 1.459 -25.059 1.00 75.69 173 ALA A C 1
ATOM 1384 O O . ALA A 1 173 ? 5.042 1.901 -23.997 1.00 75.69 173 ALA A O 1
ATOM 1385 N N . ALA A 1 174 ? 4.709 0.725 -25.876 1.00 80.38 174 ALA A N 1
ATOM 1386 C CA . ALA A 1 174 ? 3.322 0.382 -25.563 1.00 80.38 174 ALA A CA 1
ATOM 1387 C C . ALA A 1 174 ? 3.201 -0.506 -24.308 1.00 80.38 174 ALA A C 1
ATOM 1389 O O . ALA A 1 174 ? 2.289 -0.314 -23.502 1.00 80.38 174 ALA A O 1
ATOM 1390 N N . PHE A 1 175 ? 4.129 -1.452 -24.112 1.00 84.31 175 PHE A N 1
ATOM 1391 C CA . PHE A 1 175 ? 4.178 -2.281 -22.905 1.00 84.31 175 PHE A CA 1
ATOM 1392 C C . PHE A 1 175 ? 4.443 -1.448 -21.641 1.00 84.31 175 PHE A C 1
ATOM 1394 O O . PHE A 1 175 ? 3.701 -1.584 -20.668 1.00 84.31 175 PHE A O 1
ATOM 1401 N N . PHE A 1 176 ? 5.456 -0.574 -21.651 1.00 80.94 176 PHE A N 1
ATOM 1402 C CA . PHE A 1 176 ? 5.780 0.264 -20.488 1.00 80.94 176 PHE A CA 1
ATOM 1403 C C . PHE A 1 176 ? 4.680 1.284 -20.185 1.00 80.94 176 PHE A C 1
ATOM 1405 O O . PHE A 1 176 ? 4.328 1.466 -19.021 1.00 80.94 176 PHE A O 1
ATOM 1412 N N . LEU A 1 177 ? 4.035 1.836 -21.216 1.00 83.81 177 LEU A N 1
ATOM 1413 C CA . LEU A 1 177 ? 2.853 2.680 -21.054 1.00 83.81 177 LEU A CA 1
ATOM 1414 C C . LEU A 1 177 ? 1.712 1.935 -20.337 1.00 83.81 177 LEU A C 1
ATOM 1416 O O . LEU A 1 177 ? 1.095 2.469 -19.413 1.00 83.81 177 LEU A O 1
ATOM 1420 N N . PHE A 1 178 ? 1.441 0.690 -20.738 1.00 87.12 178 PHE A N 1
ATOM 1421 C CA . PHE A 1 178 ? 0.421 -0.143 -20.100 1.00 87.12 178 PHE A CA 1
ATOM 1422 C C . PHE A 1 178 ? 0.791 -0.504 -18.655 1.00 87.12 178 PHE A C 1
ATOM 1424 O O . PHE A 1 178 ? -0.054 -0.415 -17.762 1.00 87.12 178 PHE A O 1
ATOM 1431 N N . ALA A 1 179 ? 2.055 -0.862 -18.409 1.00 87.88 179 ALA A N 1
ATOM 1432 C CA . ALA A 1 179 ? 2.549 -1.167 -17.071 1.00 87.88 179 ALA A CA 1
ATOM 1433 C C . ALA A 1 179 ? 2.418 0.042 -16.130 1.00 87.88 179 ALA A C 1
ATOM 1435 O O . ALA A 1 179 ? 1.860 -0.089 -15.040 1.00 87.88 179 ALA A O 1
ATOM 1436 N N . ALA A 1 180 ? 2.835 1.226 -16.583 1.00 87.44 180 ALA A N 1
ATOM 1437 C CA . ALA A 1 180 ? 2.702 2.471 -15.835 1.00 87.44 180 ALA A CA 1
ATOM 1438 C C . ALA A 1 180 ? 1.232 2.797 -15.515 1.00 87.44 180 ALA A C 1
ATOM 1440 O O . ALA A 1 180 ? 0.916 3.217 -14.407 1.00 87.44 180 ALA A O 1
ATOM 1441 N N . PHE A 1 181 ? 0.296 2.541 -16.437 1.00 89.38 181 PHE A N 1
ATOM 1442 C CA . PHE A 1 181 ? -1.131 2.754 -16.171 1.00 89.38 181 PHE A CA 1
ATOM 1443 C C . PHE A 1 181 ? -1.676 1.832 -15.065 1.00 89.38 181 PHE A C 1
ATOM 1445 O O . PHE A 1 181 ? -2.464 2.264 -14.213 1.00 89.38 181 PHE A O 1
ATOM 1452 N N . ILE A 1 182 ? -1.250 0.563 -15.055 1.00 91.50 182 ILE A N 1
ATOM 1453 C CA . ILE A 1 182 ? -1.596 -0.381 -13.983 1.00 91.50 182 ILE A CA 1
ATOM 1454 C C . ILE A 1 182 ? -1.027 0.107 -12.650 1.00 91.50 182 ILE A C 1
ATOM 1456 O O . ILE A 1 182 ? -1.757 0.143 -11.657 1.00 91.50 182 ILE A O 1
ATOM 1460 N N . TYR A 1 183 ? 0.242 0.512 -12.617 1.00 91.06 183 TYR A N 1
ATOM 1461 C CA . TYR A 1 183 ? 0.870 0.963 -11.380 1.00 91.06 183 TYR A CA 1
ATOM 1462 C C . TYR A 1 183 ? 0.249 2.243 -10.822 1.00 91.06 183 TYR A C 1
ATOM 1464 O O . TYR A 1 183 ? -0.118 2.239 -9.647 1.00 91.06 183 TYR A O 1
ATOM 1472 N N . VAL A 1 184 ? -0.038 3.242 -11.666 1.00 90.62 184 VAL A N 1
ATOM 1473 C CA . VAL A 1 184 ? -0.802 4.443 -11.279 1.00 90.62 184 VAL A CA 1
ATOM 1474 C C . VAL A 1 184 ? -2.156 4.062 -10.674 1.00 90.62 184 VAL A C 1
ATOM 1476 O O . VAL A 1 184 ? -2.572 4.621 -9.657 1.00 90.62 184 VAL A O 1
ATOM 1479 N N . SER A 1 185 ? -2.849 3.080 -11.259 1.00 90.12 185 SER A N 1
ATOM 1480 C CA . SER A 1 185 ? -4.126 2.593 -10.720 1.00 90.12 185 SER A CA 1
ATOM 1481 C C . SER A 1 185 ? -3.959 1.970 -9.328 1.00 90.12 185 SER A C 1
ATOM 1483 O O . SER A 1 185 ? -4.808 2.162 -8.455 1.00 90.12 185 SER A O 1
ATOM 1485 N N . PHE A 1 186 ? -2.857 1.255 -9.092 1.00 92.00 186 PHE A N 1
ATOM 1486 C CA . PHE A 1 186 ? -2.522 0.709 -7.775 1.00 92.00 186 PHE A CA 1
ATOM 1487 C C . PHE A 1 186 ? -2.096 1.790 -6.779 1.00 92.00 186 PHE A C 1
ATOM 1489 O O . PHE A 1 186 ? -2.484 1.713 -5.614 1.00 92.00 186 PHE A O 1
ATOM 1496 N N . ASP A 1 187 ? -1.382 2.828 -7.212 1.00 88.31 187 ASP A N 1
ATOM 1497 C CA . ASP A 1 187 ? -0.985 3.934 -6.335 1.00 88.31 187 ASP A CA 1
ATOM 1498 C C . ASP A 1 187 ? -2.184 4.746 -5.840 1.00 88.31 187 ASP A C 1
ATOM 1500 O O . ASP A 1 187 ? -2.225 5.185 -4.687 1.00 88.31 187 ASP A O 1
ATOM 1504 N N . LEU A 1 188 ? -3.190 4.918 -6.699 1.00 88.56 188 LEU A N 1
ATOM 1505 C CA . LEU A 1 188 ? -4.423 5.625 -6.361 1.00 88.56 188 LEU A CA 1
ATOM 1506 C C . LEU A 1 188 ? -5.395 4.780 -5.530 1.00 88.56 188 LEU A C 1
ATOM 1508 O O . LEU A 1 188 ? -6.313 5.339 -4.925 1.00 88.56 188 LEU A O 1
ATOM 1512 N N . PHE A 1 189 ? -5.197 3.460 -5.450 1.00 89.69 189 PHE A N 1
ATOM 1513 C CA . PHE A 1 189 ? -6.102 2.562 -4.734 1.00 89.69 189 PHE A CA 1
ATOM 1514 C C . PHE A 1 189 ? -6.275 2.952 -3.267 1.00 89.69 189 PHE A C 1
ATOM 1516 O O . PHE A 1 189 ? -7.405 3.117 -2.822 1.00 89.69 189 PHE A O 1
ATOM 1523 N N . LEU A 1 190 ? -5.186 3.122 -2.509 1.00 84.12 190 LEU A N 1
ATOM 1524 C CA . LEU A 1 190 ? -5.281 3.388 -1.072 1.00 84.12 190 LEU A CA 1
ATOM 1525 C C . LEU A 1 190 ? -5.945 4.750 -0.752 1.00 84.12 190 LEU A C 1
ATOM 1527 O O . LEU A 1 190 ? -6.840 4.766 0.098 1.00 84.12 190 LEU A O 1
ATOM 1531 N N . PRO A 1 191 ? -5.606 5.869 -1.434 1.00 82.75 191 PRO A N 1
ATOM 1532 C CA . PRO A 1 191 ? -6.353 7.124 -1.310 1.00 82.75 191 PRO A CA 1
ATOM 1533 C C . PRO A 1 191 ? -7.850 6.981 -1.619 1.00 82.75 191 PRO A C 1
ATOM 1535 O O . PRO A 1 191 ? -8.691 7.503 -0.882 1.00 82.75 191 PRO A O 1
ATOM 1538 N N . LEU A 1 192 ? -8.196 6.273 -2.701 1.00 85.50 192 LEU A N 1
ATOM 1539 C CA . LEU A 1 192 ? -9.587 6.079 -3.111 1.00 85.50 192 LEU A CA 1
ATOM 1540 C C . LEU A 1 192 ? -10.339 5.185 -2.125 1.00 85.50 192 LEU A C 1
ATOM 1542 O O . LEU A 1 192 ? -11.439 5.536 -1.703 1.00 85.50 192 LEU 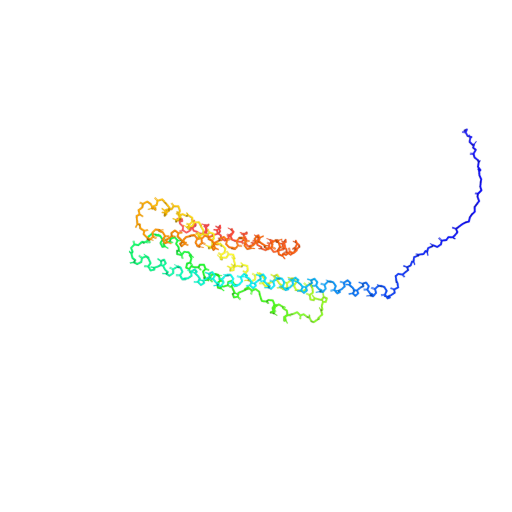A O 1
ATOM 1546 N N . TRP A 1 193 ? -9.733 4.079 -1.698 1.00 85.56 193 TRP A N 1
ATOM 1547 C CA . TRP A 1 193 ? -10.267 3.199 -0.664 1.00 85.56 193 TRP A CA 1
ATOM 1548 C C . TRP A 1 193 ? -10.538 3.983 0.622 1.00 85.56 193 TRP A C 1
ATOM 1550 O O . TRP A 1 193 ? -11.658 3.948 1.133 1.00 85.56 193 TRP A O 1
ATOM 1560 N N . TYR A 1 194 ? -9.581 4.793 1.082 1.00 79.94 194 TYR A N 1
ATOM 1561 C CA . TYR A 1 194 ? -9.767 5.657 2.248 1.00 79.94 194 TYR A CA 1
ATOM 1562 C C . TYR A 1 194 ? -10.944 6.628 2.067 1.00 79.94 194 TYR A C 1
ATOM 1564 O O . TYR A 1 194 ? -11.777 6.775 2.963 1.00 79.94 194 TYR A O 1
ATOM 1572 N N . TYR A 1 195 ? -11.082 7.234 0.883 1.00 81.81 195 TYR A N 1
ATOM 1573 C CA . TYR A 1 195 ? -12.223 8.094 0.565 1.00 81.81 195 TYR A CA 1
ATOM 1574 C C . TYR A 1 195 ? -13.562 7.344 0.587 1.00 81.81 195 TYR A C 1
ATOM 1576 O O . TYR A 1 195 ? -14.575 7.943 0.949 1.00 81.81 195 TYR A O 1
ATOM 1584 N N . THR A 1 196 ? -13.601 6.052 0.238 1.00 81.00 196 THR A N 1
ATOM 1585 C CA . THR A 1 196 ? -14.842 5.257 0.313 1.00 81.00 196 THR A CA 1
ATOM 1586 C C . THR A 1 196 ? -15.286 4.965 1.746 1.00 81.00 196 THR A C 1
ATOM 1588 O O . THR A 1 196 ? -16.489 4.870 1.995 1.00 81.00 196 THR A O 1
ATOM 1591 N N . LEU A 1 197 ? -14.362 4.918 2.713 1.00 75.56 197 LEU A N 1
ATOM 1592 C CA . LEU A 1 197 ? -14.686 4.605 4.111 1.00 75.56 197 LEU A CA 1
ATOM 1593 C C . LEU A 1 197 ? -15.679 5.588 4.738 1.00 75.56 197 LEU A C 1
ATOM 1595 O O . LEU A 1 197 ? -16.490 5.185 5.573 1.00 75.56 197 LEU A O 1
ATOM 1599 N N . LYS A 1 198 ? -15.675 6.851 4.294 1.00 72.69 198 LYS A N 1
ATOM 1600 C CA . LYS A 1 198 ? -16.627 7.876 4.753 1.00 72.69 198 LYS A CA 1
ATOM 1601 C C . LYS A 1 198 ? -18.089 7.537 4.436 1.00 72.69 198 LYS A C 1
ATOM 1603 O O . LYS A 1 198 ? -18.990 8.089 5.054 1.00 72.69 198 LYS A O 1
ATOM 1608 N N . PHE A 1 199 ? -18.325 6.676 3.443 1.00 76.69 199 PHE A N 1
ATOM 1609 C CA . PHE A 1 199 ? -19.659 6.207 3.067 1.00 76.69 199 PHE A CA 1
ATOM 1610 C C . PHE A 1 199 ? -20.013 4.871 3.737 1.00 76.69 199 PHE A C 1
ATOM 1612 O O . PHE A 1 199 ? -21.190 4.530 3.846 1.00 76.69 199 PHE A O 1
ATOM 1619 N N . SER A 1 200 ? -19.008 4.121 4.198 1.00 69.56 200 SER A N 1
ATOM 1620 C CA . SER A 1 200 ? -19.174 2.797 4.809 1.00 69.56 200 SER A CA 1
ATOM 1621 C C . SER A 1 200 ? -19.422 2.861 6.318 1.00 69.56 200 SER A C 1
ATOM 1623 O O . SER A 1 200 ? -20.137 2.007 6.860 1.00 69.56 200 SER A O 1
ATOM 1625 N N . PHE A 1 201 ? -18.872 3.875 6.996 1.00 66.50 201 PHE A N 1
ATOM 1626 C CA . PHE A 1 201 ? -18.969 4.036 8.447 1.00 66.50 201 PHE A CA 1
ATOM 1627 C C . PHE A 1 201 ? -19.816 5.243 8.879 1.00 66.50 201 PHE A C 1
ATOM 1629 O O . PHE A 1 201 ? -19.864 6.253 8.182 1.00 66.50 201 PHE A O 1
ATOM 1636 N N . PRO A 1 202 ? -20.461 5.157 10.058 1.00 65.62 202 PRO A N 1
ATOM 1637 C CA . PRO A 1 202 ? -20.987 6.315 10.776 1.00 65.62 202 PRO A CA 1
ATOM 1638 C C . PRO A 1 202 ? -19.937 7.420 10.976 1.00 65.62 202 PRO A C 1
ATOM 1640 O O . PRO A 1 202 ? -18.747 7.138 11.138 1.00 65.62 202 PRO A O 1
ATOM 1643 N N . GLU A 1 203 ? -20.390 8.673 11.003 1.00 68.38 203 GLU A N 1
ATOM 1644 C CA . GLU A 1 203 ? -19.535 9.866 11.076 1.00 68.38 203 GLU A CA 1
ATOM 1645 C C . GLU A 1 203 ? -18.605 9.873 12.303 1.00 68.38 203 GLU A C 1
ATOM 1647 O O . GLU A 1 203 ? -17.441 10.252 12.199 1.00 68.38 203 GLU A O 1
ATOM 1652 N N . ASP A 1 204 ? -19.070 9.376 13.447 1.00 60.97 204 ASP A N 1
ATOM 1653 C CA . ASP A 1 204 ? -18.303 9.257 14.691 1.00 60.97 204 ASP A CA 1
ATOM 1654 C C . ASP A 1 204 ? -17.103 8.305 14.570 1.00 60.97 204 ASP A C 1
ATOM 1656 O O . ASP A 1 204 ? -16.011 8.601 15.063 1.00 60.97 204 ASP A O 1
ATOM 1660 N N . ILE A 1 205 ? -17.270 7.189 13.858 1.00 62.84 205 ILE A N 1
ATOM 1661 C CA . ILE A 1 205 ? -16.185 6.237 13.581 1.00 62.84 205 ILE A CA 1
ATOM 1662 C C . ILE A 1 205 ? -15.234 6.823 12.532 1.00 62.84 205 ILE A C 1
ATOM 1664 O O . ILE A 1 205 ? -14.012 6.761 12.691 1.00 62.84 205 ILE A O 1
ATOM 1668 N N . TRP A 1 206 ? -15.785 7.452 11.493 1.00 63.72 206 TRP A N 1
ATOM 1669 C CA . TRP A 1 206 ? -15.015 8.098 10.431 1.00 63.72 206 TRP A CA 1
ATOM 1670 C C . TRP A 1 206 ? -14.104 9.220 10.947 1.00 63.72 206 TRP A C 1
ATOM 1672 O O . TRP A 1 206 ? -12.930 9.273 10.577 1.00 63.72 206 TRP A O 1
ATOM 1682 N N . VAL A 1 207 ? -14.600 10.091 11.831 1.00 66.50 207 VAL A N 1
ATOM 1683 C CA . VAL A 1 207 ? -13.809 11.184 12.424 1.00 66.50 207 VAL A CA 1
ATOM 1684 C C . VAL A 1 207 ? -12.615 10.637 13.207 1.00 66.50 207 VAL A C 1
ATOM 1686 O O . VAL A 1 207 ? -11.519 11.194 13.129 1.00 66.50 207 VAL A O 1
ATOM 1689 N N . ASN A 1 208 ? -12.793 9.531 13.930 1.00 62.31 208 ASN A N 1
ATOM 1690 C CA . ASN A 1 208 ? -11.705 8.918 14.690 1.00 62.31 208 ASN A CA 1
ATOM 1691 C C . ASN A 1 208 ? -10.680 8.221 13.784 1.00 62.31 208 ASN A C 1
ATOM 1693 O O . ASN A 1 208 ? -9.480 8.407 13.981 1.00 62.31 208 ASN A O 1
ATOM 1697 N N . LEU A 1 209 ? -11.125 7.507 12.745 1.00 61.88 209 LEU A N 1
ATOM 1698 C CA . LEU A 1 209 ? -10.228 6.949 11.725 1.00 61.88 209 LEU A CA 1
ATOM 1699 C C . LEU A 1 209 ? -9.457 8.051 10.983 1.00 61.88 209 LEU A C 1
ATOM 1701 O O . LEU A 1 209 ? -8.262 7.910 10.736 1.00 61.88 209 LEU A O 1
ATOM 1705 N N . THR A 1 210 ? -10.111 9.182 10.710 1.00 65.12 210 THR A N 1
ATOM 1706 C CA . THR A 1 210 ? -9.485 10.341 10.062 1.00 65.12 210 THR A CA 1
ATOM 1707 C C . THR A 1 210 ? -8.427 10.992 10.935 1.00 65.12 210 THR A C 1
ATOM 1709 O O . THR A 1 210 ? -7.376 11.375 10.434 1.00 65.12 210 THR A O 1
ATOM 1712 N N . LYS A 1 211 ? -8.645 11.078 12.250 1.00 65.12 211 LYS A N 1
ATOM 1713 C CA . LYS A 1 211 ? -7.611 11.553 13.182 1.00 65.12 211 LYS A CA 1
ATOM 1714 C C . LYS A 1 211 ? -6.372 10.657 13.164 1.00 65.12 211 LYS A C 1
ATOM 1716 O O . LYS A 1 211 ? -5.262 11.176 13.187 1.00 65.12 211 LYS A O 1
ATOM 1721 N N . ILE A 1 212 ? -6.550 9.339 13.073 1.00 61.19 212 ILE A N 1
ATOM 1722 C CA . ILE A 1 212 ? -5.438 8.378 12.992 1.00 61.19 212 ILE A CA 1
ATOM 1723 C C . ILE A 1 212 ? -4.712 8.493 11.647 1.00 61.19 212 ILE A C 1
ATOM 1725 O O . ILE A 1 212 ? -3.482 8.515 11.613 1.00 61.19 212 ILE A O 1
ATOM 1729 N N . ALA A 1 213 ? -5.453 8.619 10.545 1.00 60.81 213 ALA A N 1
ATOM 1730 C CA . ALA A 1 213 ? -4.883 8.818 9.215 1.00 60.81 213 ALA A CA 1
ATOM 1731 C C . ALA A 1 213 ? -4.139 10.161 9.092 1.00 60.81 213 ALA A C 1
ATOM 1733 O O . ALA A 1 213 ? -3.054 10.213 8.519 1.00 60.81 213 ALA A O 1
ATOM 1734 N N . ASN A 1 214 ? -4.668 11.233 9.685 1.00 63.38 214 ASN A N 1
ATOM 1735 C CA . ASN A 1 214 ? -3.994 12.530 9.736 1.00 63.38 214 ASN A CA 1
ATOM 1736 C C . ASN A 1 214 ? -2.733 12.472 10.600 1.00 63.38 214 ASN A C 1
ATOM 1738 O O . ASN A 1 214 ? -1.695 12.952 10.160 1.00 63.38 214 ASN A O 1
ATOM 1742 N N . GLY A 1 215 ? -2.781 11.813 11.764 1.00 64.75 215 GLY A N 1
ATOM 1743 C CA . GLY A 1 215 ? -1.579 11.558 12.566 1.00 64.75 215 GLY A CA 1
ATOM 1744 C C . GLY A 1 215 ? -0.533 10.758 11.783 1.00 64.75 215 GLY A C 1
ATOM 1745 O O . GLY A 1 215 ? 0.644 11.095 11.785 1.00 64.75 215 GLY A O 1
ATOM 1746 N N . THR A 1 216 ? -0.977 9.776 10.999 1.00 59.91 216 THR A N 1
ATOM 1747 C CA . THR A 1 216 ? -0.117 9.001 10.095 1.00 59.91 216 THR A CA 1
ATOM 1748 C C . THR A 1 216 ? 0.527 9.875 9.004 1.00 59.91 216 THR A C 1
ATOM 1750 O O . THR A 1 216 ? 1.697 9.698 8.663 1.00 59.91 216 THR A O 1
ATOM 1753 N N . PHE A 1 217 ? -0.213 10.837 8.449 1.00 62.38 217 PHE A N 1
ATOM 1754 C CA . PHE A 1 217 ? 0.295 11.778 7.447 1.00 62.38 217 PHE A CA 1
ATOM 1755 C C . PHE A 1 217 ? 1.266 12.808 8.045 1.00 62.38 217 PHE A C 1
ATOM 1757 O O . PHE A 1 217 ? 2.287 13.138 7.436 1.0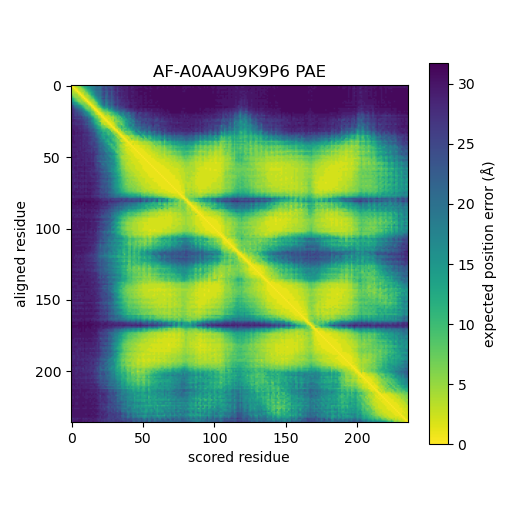0 62.38 217 PHE A O 1
ATOM 1764 N N . GLU A 1 218 ? 0.984 13.292 9.253 1.00 70.25 218 GLU A N 1
ATOM 1765 C CA . GLU A 1 218 ? 1.889 14.148 10.025 1.00 70.25 218 GLU A CA 1
ATOM 1766 C C . GLU A 1 218 ? 3.197 13.411 10.345 1.00 70.25 218 GLU A C 1
ATOM 1768 O O . GLU A 1 218 ? 4.279 13.959 10.122 1.00 70.25 218 GLU A O 1
ATOM 1773 N N . GLU A 1 219 ? 3.118 12.144 10.762 1.00 66.38 219 GLU A N 1
ATOM 1774 C CA . GLU A 1 219 ? 4.280 11.276 10.985 1.00 66.38 219 GLU A CA 1
ATOM 1775 C C . GLU A 1 219 ? 5.083 11.042 9.699 1.00 66.38 219 GLU A C 1
ATOM 1777 O O . GLU A 1 219 ? 6.310 11.160 9.712 1.00 66.38 219 GLU A O 1
ATOM 1782 N N . ALA A 1 220 ? 4.414 10.774 8.572 1.00 64.19 220 ALA A N 1
ATOM 1783 C CA . ALA A 1 220 ? 5.061 10.649 7.265 1.00 64.19 220 ALA A CA 1
ATOM 1784 C C . ALA A 1 220 ? 5.816 11.931 6.886 1.00 64.19 220 ALA A C 1
ATOM 1786 O O . ALA A 1 220 ? 6.976 11.884 6.469 1.00 64.19 220 ALA A O 1
ATOM 1787 N N . THR A 1 221 ? 5.176 13.085 7.078 1.00 70.88 221 THR A N 1
ATOM 1788 C CA . THR A 1 221 ? 5.756 14.401 6.786 1.00 70.88 221 THR A CA 1
ATOM 1789 C C . THR A 1 221 ? 6.972 14.673 7.672 1.00 70.88 221 THR A C 1
ATOM 1791 O O . THR A 1 221 ? 8.014 15.120 7.184 1.00 70.88 221 THR A O 1
ATOM 1794 N N . ALA A 1 222 ? 6.875 14.357 8.965 1.00 74.19 222 ALA A N 1
ATOM 1795 C CA . ALA A 1 222 ? 7.975 14.487 9.914 1.00 74.19 222 ALA A CA 1
ATOM 1796 C C . ALA A 1 222 ? 9.145 13.550 9.572 1.00 74.19 222 ALA A C 1
ATOM 1798 O O . ALA A 1 222 ? 10.301 13.972 9.620 1.00 74.19 222 ALA A O 1
ATOM 1799 N N . TYR A 1 223 ? 8.864 12.305 9.174 1.00 72.62 223 TYR A N 1
ATOM 1800 C CA . TYR A 1 223 ? 9.882 11.342 8.752 1.00 72.62 223 TYR A CA 1
ATOM 1801 C C . TYR A 1 223 ? 10.648 11.818 7.511 1.00 72.62 223 TYR A C 1
ATOM 1803 O O . TYR A 1 223 ? 11.883 11.795 7.502 1.00 72.62 223 TYR A O 1
ATOM 1811 N N . VAL A 1 224 ? 9.933 12.293 6.484 1.00 73.50 224 VAL A N 1
ATOM 1812 C CA . VAL A 1 224 ? 10.544 12.851 5.266 1.00 73.50 224 VAL A CA 1
ATOM 1813 C C . VAL A 1 224 ? 11.412 14.058 5.611 1.00 73.50 224 VAL A C 1
ATOM 1815 O O . VAL A 1 224 ? 12.570 14.115 5.195 1.00 73.50 224 VAL A O 1
ATOM 1818 N N . LYS A 1 225 ? 10.894 14.987 6.422 1.00 78.62 225 LYS A N 1
ATOM 1819 C CA . LYS A 1 225 ? 11.637 16.175 6.856 1.00 78.62 225 LYS A CA 1
ATOM 1820 C C . LYS A 1 225 ? 12.929 15.806 7.592 1.00 78.62 225 LYS A C 1
ATOM 1822 O O . LYS A 1 225 ? 13.997 16.261 7.202 1.00 78.62 225 LYS A O 1
ATOM 1827 N N . ASN A 1 226 ? 12.848 14.921 8.585 1.00 80.94 226 ASN A N 1
ATOM 1828 C CA . ASN A 1 226 ? 14.016 14.482 9.353 1.00 80.94 226 ASN A CA 1
ATOM 1829 C C . ASN A 1 226 ? 15.062 13.778 8.474 1.00 80.94 226 ASN A C 1
ATOM 1831 O O . ASN A 1 226 ? 16.260 13.974 8.665 1.00 80.94 226 ASN A O 1
ATOM 1835 N N . SER A 1 227 ? 14.624 12.980 7.496 1.00 74.88 227 SER A N 1
ATOM 1836 C CA . SER A 1 227 ? 15.526 12.289 6.565 1.00 74.88 227 SER A CA 1
ATOM 1837 C C . SER A 1 227 ? 16.258 13.272 5.641 1.00 74.88 227 SER A C 1
ATOM 1839 O O . SER A 1 227 ? 17.449 13.108 5.375 1.00 74.88 227 SER A O 1
ATOM 1841 N N . LEU A 1 228 ? 15.568 14.322 5.179 1.00 79.19 228 LEU A N 1
ATOM 1842 C CA . LEU A 1 228 ? 16.168 15.408 4.395 1.00 79.19 228 LEU A CA 1
ATOM 1843 C C . LEU A 1 228 ? 17.173 16.219 5.221 1.00 79.19 228 LEU A C 1
ATOM 1845 O O . LEU A 1 228 ? 18.272 16.498 4.737 1.00 79.19 228 LEU A O 1
ATOM 1849 N N . ASP A 1 229 ? 16.831 16.539 6.469 1.00 84.81 229 ASP A N 1
ATOM 1850 C CA . ASP A 1 229 ? 17.710 17.270 7.386 1.00 84.81 229 ASP A CA 1
ATOM 1851 C C . ASP A 1 229 ? 18.996 16.471 7.679 1.00 84.81 229 ASP A C 1
ATOM 1853 O O . ASP A 1 229 ? 20.097 17.027 7.659 1.00 84.81 229 ASP A O 1
ATOM 1857 N N . GLN A 1 230 ? 18.888 15.150 7.872 1.00 81.75 230 GLN A N 1
ATOM 1858 C CA . GLN A 1 230 ? 20.044 14.259 8.042 1.00 81.75 230 GLN A CA 1
ATOM 1859 C C . GLN A 1 230 ? 20.923 14.183 6.786 1.00 81.75 230 GLN A C 1
ATOM 1861 O O . GLN A 1 230 ? 22.149 14.259 6.892 1.00 81.75 230 GLN A O 1
ATOM 1866 N N . MET A 1 231 ? 20.325 14.089 5.592 1.00 76.62 231 MET A N 1
ATOM 1867 C CA . MET A 1 231 ? 21.086 14.109 4.337 1.00 76.62 231 MET A CA 1
ATOM 1868 C C . MET A 1 231 ? 21.859 15.421 4.165 1.00 76.62 231 MET A C 1
ATOM 1870 O O . MET A 1 231 ? 23.046 15.392 3.837 1.00 76.62 231 MET A O 1
ATOM 1874 N N . GLN A 1 232 ? 21.236 16.568 4.451 1.00 79.00 232 GLN A N 1
ATOM 1875 C CA . GLN A 1 232 ? 21.906 17.871 4.380 1.00 79.00 232 GLN A CA 1
ATOM 1876 C C . GLN A 1 232 ? 23.064 18.008 5.374 1.00 79.00 232 GLN A C 1
ATOM 1878 O O . GLN A 1 232 ? 24.048 18.677 5.063 1.00 79.00 232 GLN A O 1
ATOM 1883 N N . GLN A 1 233 ? 22.964 17.389 6.552 1.00 79.94 233 GLN A N 1
ATOM 1884 C CA . GLN A 1 233 ? 24.058 17.358 7.525 1.00 79.94 233 GLN A CA 1
ATOM 1885 C C . GLN A 1 233 ? 25.212 16.458 7.073 1.00 79.94 233 GLN A C 1
ATOM 1887 O O . GLN A 1 233 ? 26.359 16.813 7.303 1.00 79.94 233 GLN A O 1
ATOM 1892 N N . SER A 1 234 ? 24.932 15.336 6.403 1.00 73.12 234 SER A N 1
ATOM 1893 C CA . SER A 1 234 ? 25.970 14.418 5.900 1.00 73.12 234 SER A C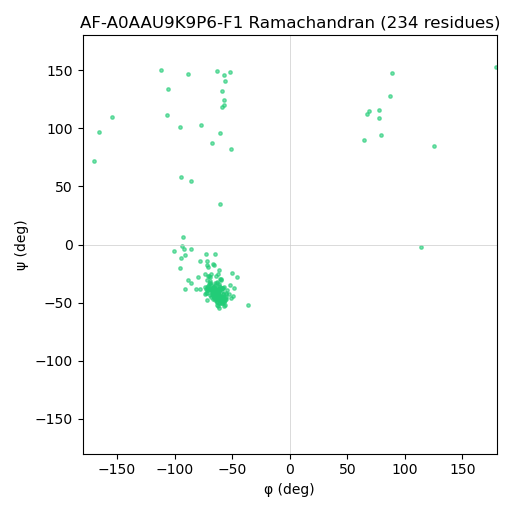A 1
ATOM 1894 C C . SER A 1 234 ? 26.766 14.947 4.697 1.00 73.12 234 SER A C 1
ATOM 1896 O O . SER A 1 234 ? 27.834 14.425 4.389 1.00 73.12 234 SER A O 1
ATOM 1898 N N . LEU A 1 235 ? 26.236 15.962 4.006 1.00 70.31 235 LEU A N 1
ATOM 1899 C CA . LEU A 1 235 ? 26.852 16.605 2.839 1.00 70.31 235 LEU A CA 1
ATOM 1900 C C . LEU A 1 235 ? 27.685 17.851 3.198 1.00 70.31 235 LEU A C 1
ATOM 1902 O O . LEU A 1 235 ? 28.240 18.482 2.297 1.00 70.31 235 LEU A O 1
ATOM 1906 N N . LYS A 1 236 ? 27.740 18.226 4.480 1.00 59.72 236 LYS A N 1
ATOM 1907 C CA . LYS A 1 236 ? 28.576 19.308 5.019 1.00 59.72 236 LYS A CA 1
ATOM 1908 C C . LYS A 1 236 ? 29.785 18.734 5.742 1.00 59.72 236 LYS A C 1
ATOM 1910 O O . LYS A 1 236 ? 30.843 19.391 5.661 1.00 59.72 236 LYS A O 1
#

Foldseek 3Di:
DDDDDDDDDDDDDDDPPPPPQPPVNVVVVVVVVVVVVVVVVVVVLVLVQVLLVVLLVLLVVLLVVLCVLLVVLVVVCVVPPVPLSVLSVLSVVLSVLSVQLSVLRDHSVVLVVPDDPPPVRRVVVSVVSNVVSVVSNLVSVLVSLVSLVSSLVSLVVLLVVLVVVVVDPDPVSVSSNVSSVSSNVVSCVVVVSLVCVCVSDDPVVNVVVVVSVVVSVVVSVVVVVVVVVVVVVVVD

Mean predicted aligned error: 13.95 Å

Nearest PDB structures (foldseek):
  3ja6-assembly1_I  TM=2.447E-01  e=1.117E+00  Escherichia coli
  3zx6-assembly1_B  TM=2.555E-01  e=2.887E+00  Archaeoglobus fulgidus DSM 4304
  4nqi-assembly1_A  TM=3.248E-01  e=7.460E+00  Dictyostelium discoideum
  3ja6-assembly1_H  TM=2.983E-01  e=7.460E+00  Escherichia coli

Radius of gyration: 30.46 Å; Cα contacts (8 Å, |Δi|>4): 142; chains: 1; bounding box: 96×70×76 Å

Organism: NCBI:txid1481888

Sequence (236 aa):
MEERKGSGKAKGESAFGGAQPSLSGLVQMGIGHKSKEYGRWGLYSAKAEIVLYELRQALYWQTIVELFLTFLCFLMLLTGNGFQFIFHFVHGIRPYFAYLTIQTLPKSYSILEGLPEDLKQVNQDIQTKLFDEFKYCSAPLTKYFIVSMCGLLLDLLTLLYDVKKMDGDELSAAFFLFAAFIYVSFDLFLPLWYYTLKFSFPEDIWVNLTKIANGTFEEATAYVKNSLDQMQQSLK

Secondary structure (DSSP, 8-state):
-------------------PPPHHHHHHHHHHHHHHHHHHHHHHHHHHHHHHHHHHHHHHHHHHHHHHHHHHHHHHHHTT-TTHHHHHTHHHHHHHHHHHHHHHS--HHHHHHTS-S-HHHHHHHHHHHHHHHHHHHHHHHHHHHHHHHHHHHHHHHHHHHHHHHTTS--HHHHHHHHHHHHHHHHHHHHHHHHHHHHHHS-HHHHHHHHHHHHHHHHHHHHHHHHHHHHHHHHT-

Solvent-accessible surface area (backbone atoms only — not comparable to full-atom values): 13200 Å² total; per-residue (Å²): 137,83,89,86,86,87,87,88,85,84,90,77,92,78,76,92,73,76,76,71,74,47,71,66,56,52,50,50,51,53,50,52,52,48,53,52,51,53,52,52,47,57,52,51,53,52,50,52,39,50,54,49,49,51,50,41,52,49,46,51,53,48,35,54,53,40,50,52,50,43,50,52,43,52,56,48,31,78,76,70,50,63,69,68,40,64,48,50,50,54,50,66,52,38,41,56,30,40,51,51,23,54,73,38,48,70,52,58,69,65,59,58,74,72,50,64,91,52,69,76,56,34,66,63,50,44,57,53,50,54,51,55,41,48,57,67,23,43,64,35,45,43,51,30,49,53,49,24,56,54,32,34,55,36,28,52,53,46,42,61,52,36,65,74,49,61,90,49,97,46,71,65,50,59,49,52,44,51,50,31,53,52,48,41,54,58,37,48,40,61,64,51,52,58,61,50,43,64,77,76,41,59,67,76,60,37,55,54,52,46,51,54,53,50,51,43,49,52,49,51,53,50,51,53,51,53,53,52,54,51,52,59,58,75,76,107

pLDDT: mean 71.11, std 15.92, range [33.91, 93.62]